Protein AF-A0A8T0F4M9-F1 (afdb_monomer)

Radius of gyration: 26.07 Å; Cα contacts (8 Å, |Δi|>4): 134; chains: 1; bounding box: 56×44×80 Å

Organism: Argiope bruennichi (NCBI:txid94029)

Secondary structure (DSSP, 8-state):
-----B--S-HHHHHHHHHTT--BPP--TTSS--TTEEEETTEEEETTTTEEE---HHHHHHHHHS---HHHHHHHHHH---TT-TTS---HHHHHHHHHHHHHS-GGG-----TTT-HHHHHHTT--GGGG---------PPP--S----------SS-HHHHHHHH---HHHHHHHHHHHHHHHHHHH-SS---SSPPHHHHHHHHHHHHHHHHHHHHHHHHHHHHTTPPPPTT-TT--

Solvent-accessible surface area (backbone atoms only — not comparable to full-atom values): 15560 Å² total; per-residue (Å²): 134,84,89,72,61,56,82,66,57,49,68,68,59,48,53,50,38,53,73,73,69,50,58,59,59,73,58,44,78,89,47,102,47,64,93,58,27,41,81,50,92,92,35,37,32,30,33,83,79,73,38,81,42,81,84,51,62,74,54,49,53,50,59,72,76,44,74,96,39,77,66,53,50,53,53,55,58,63,70,62,80,60,90,83,45,87,88,50,85,62,56,70,68,58,42,52,49,52,48,51,49,55,74,76,38,65,73,94,73,69,69,92,64,56,76,92,73,31,69,68,52,47,48,76,73,66,54,58,81,84,76,68,82,73,83,84,87,84,82,88,77,87,85,88,82,81,90,84,81,86,85,78,88,78,87,88,59,100,65,50,74,60,58,57,54,55,78,72,48,97,43,69,73,57,50,26,52,53,44,24,52,51,64,52,45,58,54,42,74,75,39,92,78,60,90,77,81,80,86,50,72,64,46,40,50,52,27,43,52,49,52,54,52,50,56,46,45,73,78,37,41,70,54,52,53,28,56,76,66,75,44,82,73,59,85,84,37,88,82,69,107

Mean predicted aligned error: 20.35 Å

Foldseek 3Di:
DDDAADDALDPVVVVVCVVVVGHHDQACPPDPDDPQWDQDPNFIQRSPVRDTDHPCPVLVVQVVPDDDDPVSVVVSVVSPDDPPCPPPDDDPVVVVVVVVCVVVDPPVPDDDDPLVRPPVNCVVVPDDPVVSPDDDDPDDDDDDDDDDDDDDDDDDDPDDPLNVLVVVDPDPQVSLQVQLVVVQVVVCVVDPDHDDDDRDPVSSVVSVVVNVVVVCCVPPVVVVVCVVVVHDDDCPGPVND

pLDDT: mean 70.41, std 15.83, range [31.33, 96.0]

Structure (mmCIF, N/CA/C/O backbone):
data_AF-A0A8T0F4M9-F1
#
_entry.id   AF-A0A8T0F4M9-F1
#
loop_
_atom_site.group_PDB
_atom_site.id
_atom_site.type_symbol
_atom_site.label_atom_id
_atom_site.label_alt_id
_atom_site.label_comp_id
_atom_site.label_asym_id
_atom_site.label_entity_id
_atom_site.label_seq_id
_atom_site.pdbx_PDB_ins_code
_atom_site.Cartn_x
_atom_site.Cartn_y
_atom_site.Cartn_z
_atom_site.occupancy
_atom_site.B_iso_or_equiv
_atom_site.auth_seq_id
_atom_site.auth_comp_id
_atom_site.auth_asym_id
_atom_site.auth_atom_id
_atom_site.pdbx_PDB_model_num
ATOM 1 N N . MET A 1 1 ? 32.393 -7.018 -24.633 1.00 43.84 1 MET A N 1
ATOM 2 C CA . MET A 1 1 ? 31.979 -6.562 -23.291 1.00 43.84 1 MET A CA 1
ATOM 3 C C . MET A 1 1 ? 31.467 -7.810 -22.606 1.00 43.84 1 MET A C 1
ATOM 5 O O . MET A 1 1 ? 30.412 -8.286 -22.992 1.00 43.84 1 MET A O 1
ATOM 9 N N . GLU A 1 2 ? 32.272 -8.436 -21.752 1.00 53.09 2 GLU A N 1
ATOM 10 C CA . GLU A 1 2 ? 31.839 -9.646 -21.044 1.00 53.09 2 GLU A CA 1
ATOM 11 C C . GLU A 1 2 ? 30.799 -9.250 -20.000 1.00 53.09 2 GLU A C 1
ATOM 13 O O . GLU A 1 2 ? 31.059 -8.380 -19.164 1.00 53.09 2 GLU A O 1
ATOM 18 N N . MET A 1 3 ? 29.610 -9.842 -20.085 1.00 50.59 3 MET A N 1
ATOM 19 C CA . MET A 1 3 ? 28.575 -9.662 -19.074 1.00 50.59 3 MET A CA 1
ATOM 20 C C . MET A 1 3 ? 29.032 -10.345 -17.783 1.00 50.59 3 MET A C 1
ATOM 22 O O . MET A 1 3 ? 29.376 -11.524 -17.792 1.00 50.59 3 MET A O 1
ATOM 26 N N . ARG A 1 4 ? 29.058 -9.591 -16.683 1.00 62.91 4 ARG A N 1
ATOM 27 C CA . ARG A 1 4 ? 29.446 -10.066 -15.346 1.00 62.91 4 ARG A CA 1
ATOM 28 C C . ARG A 1 4 ? 28.261 -9.943 -14.397 1.00 62.91 4 ARG A C 1
ATOM 30 O O . ARG A 1 4 ? 27.387 -9.112 -14.644 1.00 62.91 4 ARG A O 1
ATOM 37 N N . LYS A 1 5 ? 28.307 -10.672 -13.275 1.00 67.62 5 LYS A N 1
ATOM 38 C CA . LYS A 1 5 ? 27.292 -10.667 -12.203 1.00 67.62 5 LYS A CA 1
ATOM 39 C C . LYS A 1 5 ? 25.993 -11.374 -12.594 1.00 67.62 5 LYS A C 1
ATOM 41 O O . LYS A 1 5 ? 24.905 -10.818 -12.454 1.00 67.62 5 LYS A O 1
ATOM 46 N N . TRP A 1 6 ? 26.119 -12.605 -13.079 1.00 73.00 6 TRP A N 1
ATOM 47 C CA . TRP A 1 6 ? 24.962 -13.448 -13.369 1.00 73.00 6 TRP A CA 1
ATOM 48 C C . TRP A 1 6 ? 24.307 -13.922 -12.076 1.00 73.00 6 TRP A C 1
ATOM 50 O O . TRP A 1 6 ? 24.990 -14.349 -11.142 1.00 73.00 6 TRP A O 1
ATOM 60 N N . ILE A 1 7 ? 22.982 -13.819 -12.023 1.00 74.94 7 ILE A N 1
ATOM 61 C CA . ILE A 1 7 ? 22.181 -14.233 -10.878 1.00 74.94 7 ILE A CA 1
ATOM 62 C C . ILE A 1 7 ? 20.811 -14.724 -11.355 1.00 74.94 7 ILE A C 1
ATOM 64 O O . ILE A 1 7 ? 20.223 -14.151 -12.270 1.00 74.94 7 ILE A O 1
ATOM 68 N N . SER A 1 8 ? 20.332 -15.813 -10.763 1.00 77.44 8 SER A N 1
ATOM 69 C CA . SER A 1 8 ? 19.070 -16.471 -11.102 1.00 77.44 8 SER A CA 1
ATOM 70 C C . SER A 1 8 ? 18.362 -16.930 -9.828 1.00 77.44 8 SER A C 1
ATOM 72 O O . SER A 1 8 ? 19.002 -17.175 -8.802 1.00 77.44 8 SER A O 1
ATOM 74 N N . ASN A 1 9 ? 17.040 -17.045 -9.905 1.00 79.19 9 ASN A N 1
ATOM 75 C CA . ASN A 1 9 ? 16.202 -17.701 -8.903 1.00 79.19 9 ASN A CA 1
ATOM 76 C C . ASN A 1 9 ? 16.308 -19.240 -8.967 1.00 79.19 9 ASN A C 1
ATOM 78 O O . ASN A 1 9 ? 16.026 -19.920 -7.983 1.00 79.19 9 ASN A O 1
ATOM 82 N N . ASP A 1 10 ? 16.761 -19.801 -10.092 1.00 79.94 10 ASP A N 1
ATOM 83 C CA . ASP A 1 10 ? 16.945 -21.243 -10.272 1.00 79.94 10 ASP A CA 1
ATOM 84 C C . ASP A 1 10 ? 18.338 -21.703 -9.817 1.00 79.94 10 ASP A C 1
ATOM 86 O O . ASP A 1 10 ? 19.363 -21.424 -10.448 1.00 79.94 10 ASP A O 1
ATOM 90 N N . SER A 1 11 ? 18.363 -22.478 -8.731 1.00 78.44 11 SER A N 1
ATOM 91 C CA . SER A 1 11 ? 19.582 -23.074 -8.172 1.00 78.44 11 SER A CA 1
ATOM 92 C C . SER A 1 11 ? 20.327 -24.005 -9.140 1.00 78.44 11 SER A C 1
ATOM 94 O O . SER A 1 11 ? 21.556 -24.071 -9.106 1.00 78.44 11 SER A O 1
ATOM 96 N N . THR A 1 12 ? 19.617 -24.693 -10.036 1.00 82.81 12 THR A N 1
ATOM 97 C CA . THR A 1 12 ? 20.205 -25.617 -11.019 1.00 82.81 12 THR A CA 1
ATOM 98 C C . THR A 1 12 ? 20.999 -24.842 -12.060 1.00 82.81 12 THR A C 1
ATOM 100 O O . THR A 1 12 ? 22.138 -25.190 -12.373 1.00 82.81 12 THR A O 1
ATOM 103 N N . LEU A 1 13 ? 20.411 -23.746 -12.546 1.00 80.81 13 LEU A N 1
AT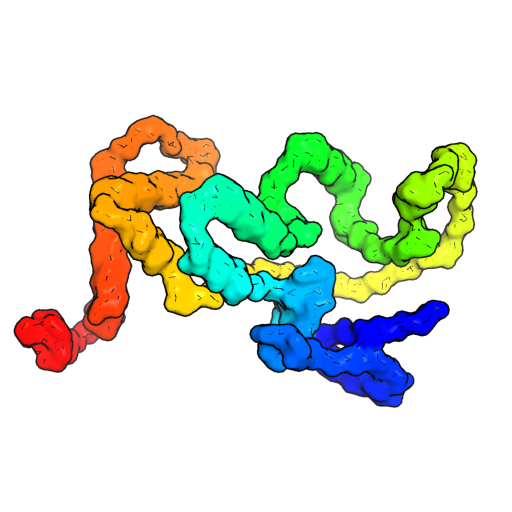OM 104 C CA . LEU A 1 13 ? 21.038 -22.842 -13.502 1.00 80.81 13 LEU A CA 1
ATOM 105 C C . LEU A 1 13 ? 22.242 -22.126 -12.883 1.00 80.81 13 LEU A C 1
ATOM 107 O O . LEU A 1 13 ? 23.287 -22.028 -13.521 1.00 80.81 13 LEU A O 1
ATOM 111 N N . MET A 1 14 ? 22.132 -21.703 -11.619 1.00 79.62 14 MET A N 1
ATOM 112 C CA . MET A 1 14 ? 23.261 -21.121 -10.889 1.00 79.62 14 MET A CA 1
ATOM 113 C C . MET A 1 14 ? 24.435 -22.098 -10.782 1.00 79.62 14 MET A C 1
ATOM 115 O O . MET A 1 14 ? 25.567 -21.717 -11.066 1.00 79.62 14 MET A O 1
ATOM 119 N N . ASN A 1 15 ? 24.178 -23.364 -10.444 1.00 81.00 15 ASN A N 1
ATOM 120 C CA . ASN A 1 15 ? 25.226 -24.386 -10.376 1.00 81.00 15 ASN A CA 1
ATOM 121 C C . ASN A 1 15 ? 25.873 -24.642 -11.745 1.00 81.00 15 ASN A C 1
ATOM 123 O O . ASN A 1 15 ? 27.090 -24.804 -11.827 1.00 81.00 15 ASN A O 1
ATOM 127 N N . HIS A 1 16 ? 25.078 -24.642 -12.818 1.00 83.44 16 HIS A N 1
ATOM 128 C CA . HIS A 1 16 ? 25.585 -24.784 -14.182 1.00 83.44 16 HIS A CA 1
ATOM 129 C C . HIS A 1 16 ? 26.482 -23.605 -14.581 1.00 83.44 16 HIS A C 1
ATOM 131 O O . HIS A 1 16 ? 27.556 -23.803 -15.137 1.00 83.44 16 HIS A O 1
ATOM 137 N N . TRP A 1 17 ? 26.085 -22.372 -14.267 1.00 81.56 17 TRP A N 1
ATOM 138 C CA . TRP A 1 17 ? 26.897 -21.188 -14.550 1.00 81.56 17 TRP A CA 1
ATOM 139 C C . TRP A 1 17 ? 28.208 -21.165 -13.767 1.00 81.56 17 TRP A C 1
ATOM 141 O O . TRP A 1 17 ? 29.242 -20.818 -14.334 1.00 81.56 17 TRP A O 1
ATOM 151 N N . VAL A 1 18 ? 28.196 -21.599 -12.505 1.00 80.12 18 VAL A N 1
ATOM 152 C CA . VAL A 1 18 ? 29.430 -21.767 -11.722 1.00 80.12 18 VAL A CA 1
ATOM 153 C C . VAL A 1 18 ? 30.348 -22.811 -12.366 1.00 80.12 18 VAL A C 1
ATOM 155 O O . VAL A 1 18 ? 31.551 -22.580 -12.473 1.00 80.12 18 VAL A O 1
ATOM 158 N N . ALA A 1 19 ? 29.797 -23.939 -12.828 1.00 82.75 19 ALA A N 1
ATOM 159 C CA . ALA A 1 19 ? 30.567 -25.001 -13.478 1.00 82.75 19 ALA A CA 1
ATOM 160 C C . ALA A 1 19 ? 31.195 -24.559 -14.814 1.00 82.75 19 ALA A C 1
ATOM 162 O O . ALA A 1 19 ? 32.321 -24.940 -15.120 1.00 82.75 19 ALA A O 1
ATOM 163 N N . GLU A 1 20 ? 30.494 -23.713 -15.567 1.00 83.50 20 GLU A N 1
ATOM 164 C CA . GLU A 1 20 ? 30.959 -23.109 -16.825 1.00 83.50 20 GLU A CA 1
ATOM 165 C C . GLU A 1 20 ? 31.923 -21.920 -16.612 1.00 83.50 20 GLU A C 1
ATOM 167 O O . GLU A 1 20 ? 32.390 -21.307 -17.570 1.00 83.50 20 GLU A O 1
ATOM 172 N N . GLY A 1 21 ? 32.246 -21.577 -15.359 1.00 75.44 21 GLY A N 1
ATOM 173 C CA . GLY A 1 21 ? 33.202 -20.518 -15.029 1.00 75.44 21 GLY A CA 1
ATOM 174 C C . GLY A 1 21 ? 32.650 -19.094 -15.148 1.00 75.44 21 GLY A C 1
ATOM 175 O O . GLY A 1 21 ? 33.432 -18.145 -15.230 1.00 75.44 21 GLY A O 1
ATOM 176 N N . PHE A 1 22 ? 31.324 -18.914 -15.150 1.00 74.69 22 PHE A N 1
ATOM 177 C CA . PHE A 1 22 ? 30.720 -17.583 -15.107 1.00 74.69 22 PHE A CA 1
ATOM 178 C C . PHE A 1 22 ? 30.904 -16.930 -13.730 1.00 74.69 22 PHE A C 1
ATOM 180 O O . PHE A 1 22 ? 30.767 -17.565 -12.685 1.00 74.69 22 PHE A O 1
ATOM 187 N N . ASP A 1 23 ? 31.159 -15.620 -13.737 1.00 64.88 23 ASP A N 1
ATOM 188 C CA . ASP A 1 23 ? 31.263 -14.789 -12.534 1.00 64.88 23 ASP A CA 1
ATOM 189 C C . ASP A 1 23 ? 29.868 -14.578 -11.915 1.00 64.88 23 ASP A C 1
ATOM 191 O O . ASP A 1 23 ? 29.126 -13.650 -12.275 1.00 64.88 23 ASP A O 1
ATOM 195 N N . THR A 1 24 ? 29.479 -15.493 -11.024 1.00 65.69 24 THR A N 1
ATOM 196 C CA . THR A 1 24 ? 28.276 -15.384 -10.194 1.00 65.69 24 THR A CA 1
ATOM 197 C C . THR A 1 24 ? 28.593 -14.554 -8.955 1.00 65.69 24 THR A C 1
ATOM 199 O O . THR A 1 24 ? 29.481 -14.904 -8.176 1.00 65.69 24 THR A O 1
ATOM 202 N N . TYR A 1 25 ? 27.871 -13.450 -8.762 1.00 60.91 25 TYR A N 1
ATOM 203 C CA . TYR A 1 25 ? 28.128 -12.539 -7.647 1.00 60.91 25 TYR A CA 1
ATOM 204 C C . TYR A 1 25 ? 27.754 -13.223 -6.320 1.00 60.91 25 TYR A C 1
ATOM 206 O O . TYR A 1 25 ? 26.653 -13.776 -6.227 1.00 60.91 25 TYR A O 1
ATOM 214 N N . PRO A 1 26 ? 28.612 -13.196 -5.283 1.00 54.84 26 PRO A N 1
ATOM 215 C CA . PRO A 1 26 ? 28.178 -13.604 -3.960 1.00 54.84 26 PRO A CA 1
ATOM 216 C C . PRO A 1 26 ? 27.061 -12.654 -3.538 1.00 54.84 26 PRO A C 1
ATOM 218 O O . PRO A 1 26 ? 27.195 -11.440 -3.686 1.00 54.84 26 PRO A O 1
ATOM 221 N N . VAL A 1 27 ? 25.958 -13.219 -3.045 1.00 55.47 27 VAL A N 1
ATOM 222 C CA . VAL A 1 27 ? 24.912 -12.496 -2.313 1.00 55.47 27 VAL A CA 1
ATOM 223 C C . VAL A 1 27 ? 25.561 -11.362 -1.527 1.00 55.47 27 VAL A C 1
ATOM 225 O O . VAL A 1 27 ? 26.500 -11.605 -0.769 1.00 55.47 27 VAL A O 1
ATOM 228 N N . ASP A 1 28 ? 25.095 -10.141 -1.759 1.00 48.09 28 ASP A N 1
ATOM 229 C CA . ASP A 1 28 ? 25.742 -8.921 -1.297 1.00 48.09 28 ASP A CA 1
ATOM 230 C C . ASP A 1 28 ? 25.701 -8.865 0.242 1.00 48.09 28 ASP A C 1
ATOM 232 O O . ASP A 1 28 ? 24.766 -8.342 0.836 1.00 48.09 28 ASP A O 1
ATOM 236 N N . THR A 1 29 ? 26.705 -9.435 0.916 1.00 45.16 29 THR A N 1
ATOM 237 C CA . THR A 1 29 ? 26.838 -9.429 2.386 1.00 45.16 29 THR A CA 1
ATOM 238 C C . THR A 1 29 ? 27.162 -8.042 2.939 1.00 45.16 29 THR A C 1
ATOM 240 O O . THR A 1 29 ? 27.185 -7.854 4.154 1.00 45.16 29 THR A O 1
ATOM 243 N N . SER A 1 30 ? 27.433 -7.074 2.056 1.00 41.31 30 SER A N 1
ATOM 244 C CA . SER A 1 30 ? 27.888 -5.721 2.395 1.00 41.31 30 SER A CA 1
ATOM 245 C C . SER A 1 30 ? 26.751 -4.716 2.592 1.00 41.31 30 SER A C 1
ATOM 247 O O . SER A 1 30 ? 27.003 -3.584 3.001 1.00 41.31 30 SER A O 1
ATOM 249 N N . ALA A 1 31 ? 25.505 -5.099 2.319 1.00 41.47 31 ALA A N 1
ATOM 250 C CA . ALA A 1 31 ? 24.338 -4.305 2.668 1.00 41.47 31 ALA A CA 1
ATOM 251 C C . ALA A 1 31 ? 23.573 -5.028 3.778 1.00 41.47 31 ALA A C 1
ATOM 253 O O . ALA A 1 31 ? 23.587 -6.250 3.841 1.00 41.47 31 ALA A O 1
ATOM 254 N N . CYS A 1 32 ? 22.881 -4.289 4.640 1.00 42.44 32 CYS A N 1
ATOM 255 C CA . CYS A 1 32 ? 22.091 -4.761 5.787 1.00 42.44 32 CYS A CA 1
ATOM 256 C C . CYS A 1 32 ? 20.930 -5.734 5.445 1.00 42.44 32 CYS A C 1
ATOM 258 O O . CYS A 1 32 ? 20.028 -5.965 6.244 1.00 42.44 32 CYS A O 1
ATOM 260 N N . LEU A 1 33 ? 20.945 -6.308 4.248 1.00 45.03 33 LEU A N 1
ATOM 261 C CA . LEU A 1 33 ? 20.020 -7.268 3.695 1.00 45.03 33 LEU A CA 1
ATOM 262 C C . LEU A 1 33 ? 20.658 -8.651 3.845 1.00 45.03 33 LEU A C 1
ATOM 264 O O . LEU A 1 33 ? 21.642 -8.942 3.181 1.00 45.03 33 LEU A O 1
ATOM 268 N N . GLY A 1 34 ? 20.133 -9.481 4.747 1.00 48.75 34 GLY A N 1
ATOM 269 C CA . GLY A 1 34 ? 20.673 -10.817 5.036 1.00 48.75 34 GLY A CA 1
ATOM 270 C C . GLY A 1 34 ? 20.830 -11.759 3.826 1.00 48.75 34 GLY A C 1
ATOM 271 O O . GLY A 1 34 ? 20.613 -11.397 2.672 1.00 48.75 34 GLY A O 1
ATOM 272 N N . SER A 1 35 ? 21.194 -13.013 4.103 1.00 53.53 35 SER A N 1
ATOM 273 C CA . SER A 1 35 ? 21.423 -14.056 3.089 1.00 53.53 35 SER A CA 1
ATOM 274 C C . SER A 1 35 ? 20.331 -14.105 2.000 1.00 53.53 35 SER A C 1
ATOM 276 O O . SER A 1 35 ? 19.145 -14.055 2.313 1.00 53.53 35 SER A O 1
ATOM 278 N N . ASN A 1 36 ? 20.742 -14.281 0.739 1.00 59.78 36 ASN A N 1
ATOM 279 C CA . ASN A 1 36 ? 19.929 -14.423 -0.484 1.00 59.78 36 ASN A CA 1
ATOM 280 C C . ASN A 1 36 ? 19.256 -13.157 -1.045 1.00 59.78 36 ASN A C 1
ATOM 282 O O . ASN A 1 36 ? 18.254 -13.256 -1.754 1.00 59.78 36 ASN A O 1
ATOM 286 N N . LYS A 1 37 ? 19.810 -11.968 -0.777 1.00 63.94 37 LYS A N 1
ATOM 287 C CA . LYS A 1 37 ? 19.332 -10.700 -1.347 1.00 63.94 37 LYS A CA 1
ATOM 288 C C . LYS A 1 37 ? 20.382 -10.047 -2.250 1.00 63.94 37 LYS A C 1
ATOM 290 O O . LYS A 1 37 ? 21.578 -10.083 -1.973 1.00 63.94 37 LYS A O 1
ATOM 295 N N . THR A 1 38 ? 19.957 -9.465 -3.369 1.00 72.12 38 THR A N 1
ATOM 296 C CA . THR A 1 38 ? 20.834 -8.726 -4.298 1.00 72.12 38 THR A CA 1
ATOM 297 C C . THR A 1 38 ? 20.126 -7.493 -4.834 1.00 72.12 38 THR A C 1
ATOM 299 O O . THR A 1 38 ? 18.922 -7.508 -5.072 1.00 72.12 38 THR A O 1
ATOM 302 N N . LYS A 1 39 ? 20.859 -6.391 -5.016 1.00 71.12 39 LYS A N 1
ATOM 303 C CA . LYS A 1 39 ? 20.269 -5.135 -5.478 1.00 71.12 39 LYS A CA 1
ATOM 304 C C . LYS A 1 39 ? 20.080 -5.137 -6.996 1.00 71.12 39 LYS A C 1
ATOM 306 O O . LYS A 1 39 ? 21.053 -5.156 -7.744 1.00 71.12 39 LYS A O 1
ATOM 311 N N . VAL A 1 40 ? 18.832 -5.054 -7.449 1.00 69.88 40 VAL A N 1
ATOM 312 C CA . VAL A 1 40 ? 18.436 -5.032 -8.864 1.00 69.88 40 VAL A CA 1
ATOM 313 C C . VAL A 1 40 ? 17.428 -3.902 -9.066 1.00 69.88 40 VAL A C 1
ATOM 315 O O . VAL A 1 40 ? 16.507 -3.738 -8.272 1.00 69.88 40 VAL A O 1
ATOM 318 N N . LEU A 1 41 ? 17.634 -3.065 -10.091 1.00 67.75 41 LEU A N 1
ATOM 319 C CA . LEU A 1 41 ? 16.808 -1.872 -10.355 1.00 67.75 41 LEU A CA 1
ATOM 320 C C . LEU A 1 41 ? 16.683 -0.929 -9.141 1.00 67.75 41 LEU A C 1
ATOM 322 O O . LEU A 1 41 ? 15.657 -0.297 -8.934 1.00 67.75 41 LEU A O 1
ATOM 326 N N . GLY A 1 42 ? 17.712 -0.853 -8.293 1.00 67.69 42 GLY A N 1
ATOM 327 C CA . GLY A 1 42 ? 17.674 -0.038 -7.074 1.00 67.69 42 GLY A CA 1
ATOM 328 C C . GLY A 1 42 ? 16.835 -0.618 -5.924 1.00 67.69 42 GLY A C 1
ATOM 329 O O . GLY A 1 42 ? 16.839 -0.023 -4.849 1.00 67.69 42 GLY A O 1
ATOM 330 N N . MET A 1 43 ? 16.192 -1.773 -6.116 1.00 71.00 43 MET A N 1
ATOM 331 C CA . MET A 1 43 ? 15.431 -2.527 -5.112 1.00 71.00 43 MET A CA 1
ATOM 332 C C . MET A 1 43 ? 16.191 -3.789 -4.690 1.00 71.00 43 MET A C 1
ATOM 334 O O . MET A 1 43 ? 17.139 -4.196 -5.357 1.00 71.00 43 MET A O 1
ATOM 338 N N . ALA A 1 44 ? 15.793 -4.418 -3.586 1.00 75.56 44 ALA A N 1
ATOM 339 C CA . ALA A 1 44 ? 16.384 -5.679 -3.158 1.00 75.56 44 ALA A CA 1
ATOM 340 C C . ALA A 1 44 ? 15.597 -6.858 -3.733 1.00 75.56 44 ALA A C 1
ATOM 342 O O . ALA A 1 44 ? 14.458 -7.082 -3.345 1.00 75.56 44 ALA A O 1
ATOM 343 N N . TRP A 1 45 ? 16.188 -7.626 -4.637 1.00 75.75 45 TRP A N 1
ATOM 344 C CA . TRP A 1 45 ? 15.614 -8.870 -5.135 1.00 75.75 45 TRP A CA 1
ATOM 345 C C . TRP A 1 45 ? 16.026 -10.036 -4.236 1.00 75.75 45 TRP A C 1
ATOM 347 O O . TRP A 1 45 ? 17.215 -10.252 -3.988 1.00 75.75 45 TRP A O 1
ATOM 357 N N . GLN A 1 46 ? 15.034 -10.758 -3.727 1.00 75.62 46 GLN A N 1
ATOM 358 C CA . GLN A 1 46 ? 15.197 -12.012 -3.010 1.00 75.62 46 GLN A CA 1
ATOM 359 C C . GLN A 1 46 ? 15.059 -13.141 -4.025 1.00 75.62 46 GLN A C 1
ATOM 361 O O . GLN A 1 46 ? 13.963 -13.422 -4.505 1.00 75.62 46 GLN A O 1
ATOM 366 N N . THR A 1 47 ? 16.188 -13.750 -4.379 1.00 75.12 47 THR A N 1
ATOM 367 C CA . THR A 1 47 ? 16.269 -14.668 -5.522 1.00 75.12 47 THR A CA 1
ATOM 368 C C . THR A 1 47 ? 15.521 -15.970 -5.283 1.00 75.12 47 THR A C 1
ATOM 370 O O . THR A 1 47 ? 14.879 -16.465 -6.194 1.00 75.12 47 THR A O 1
ATOM 373 N N . GLN A 1 48 ? 15.558 -16.507 -4.061 1.00 70.88 48 GLN A N 1
ATOM 374 C CA . GLN A 1 48 ? 14.917 -17.788 -3.736 1.00 70.88 48 GLN A CA 1
ATOM 375 C C . GLN A 1 48 ? 13.396 -17.752 -3.893 1.00 70.88 48 GLN A C 1
ATOM 377 O O . GLN A 1 48 ? 12.811 -18.702 -4.401 1.00 70.88 48 GLN A O 1
ATOM 382 N N . ASP A 1 49 ? 12.779 -16.647 -3.478 1.00 71.75 49 ASP A N 1
ATOM 383 C CA . ASP A 1 49 ? 11.325 -16.467 -3.518 1.00 71.75 49 ASP A CA 1
ATOM 384 C C . ASP A 1 49 ? 10.865 -15.680 -4.752 1.00 71.75 49 ASP A C 1
ATOM 386 O O . ASP A 1 49 ? 9.687 -15.361 -4.877 1.00 71.75 49 ASP A O 1
ATOM 390 N N . ASP A 1 50 ? 11.802 -15.321 -5.633 1.00 78.12 50 ASP A N 1
ATOM 391 C CA . ASP A 1 50 ? 11.583 -14.489 -6.815 1.00 78.12 50 ASP A CA 1
ATOM 392 C C . ASP A 1 50 ? 10.768 -13.212 -6.530 1.00 78.12 50 ASP A C 1
ATOM 394 O O . ASP A 1 50 ? 9.822 -12.850 -7.231 1.00 78.12 50 ASP A O 1
ATOM 398 N N . CYS A 1 51 ? 11.116 -12.525 -5.441 1.00 71.50 51 CYS A N 1
ATOM 399 C CA . CYS A 1 51 ? 10.366 -11.371 -4.954 1.00 71.50 51 CYS A CA 1
ATOM 400 C C . CYS A 1 51 ? 11.249 -10.130 -4.855 1.00 71.50 51 CYS A C 1
ATOM 402 O O . CYS A 1 51 ? 12.334 -10.157 -4.271 1.00 71.50 51 CYS A O 1
ATOM 404 N N . PHE A 1 52 ? 10.761 -8.994 -5.359 1.00 75.06 52 PHE A N 1
ATOM 405 C CA . PHE A 1 52 ? 11.333 -7.695 -5.011 1.00 75.06 52 PHE A CA 1
ATOM 406 C C . PHE A 1 52 ? 10.862 -7.281 -3.617 1.00 75.06 52 PHE A C 1
ATOM 408 O O . PHE A 1 52 ? 9.672 -7.253 -3.313 1.00 75.06 52 PHE A O 1
ATOM 415 N N . THR A 1 53 ? 11.815 -6.920 -2.773 1.00 69.06 53 THR A N 1
ATOM 416 C CA . THR A 1 53 ? 11.614 -6.442 -1.412 1.00 69.06 53 THR A CA 1
ATOM 417 C C . THR A 1 53 ? 12.040 -4.983 -1.324 1.00 69.06 53 THR A C 1
ATOM 419 O O . THR A 1 53 ? 13.025 -4.548 -1.932 1.00 69.06 53 THR A O 1
ATOM 422 N N . LEU A 1 54 ? 11.267 -4.210 -0.569 1.00 71.50 54 LEU A N 1
ATOM 423 C CA . LEU A 1 54 ? 11.603 -2.840 -0.231 1.00 71.50 54 LEU A CA 1
ATOM 424 C C . LEU A 1 54 ? 12.059 -2.834 1.223 1.00 71.50 54 LEU A C 1
ATOM 426 O O . LEU A 1 54 ? 11.255 -3.056 2.125 1.00 71.50 54 LEU A O 1
ATOM 430 N N . ASP A 1 55 ? 13.354 -2.627 1.438 1.00 67.75 55 ASP A N 1
ATOM 431 C CA . ASP A 1 55 ? 13.884 -2.487 2.788 1.00 67.75 55 ASP A CA 1
ATOM 432 C C . ASP A 1 55 ? 13.439 -1.140 3.360 1.00 67.75 55 ASP A C 1
ATOM 434 O O . ASP A 1 55 ? 13.844 -0.069 2.900 1.00 67.75 55 ASP A O 1
ATOM 438 N N . THR A 1 56 ? 12.533 -1.197 4.332 1.00 72.31 56 THR A N 1
ATOM 439 C CA . THR A 1 56 ? 11.999 -0.012 4.999 1.00 72.31 56 THR A CA 1
ATOM 440 C C . THR A 1 56 ? 12.803 0.381 6.228 1.00 72.31 56 THR A C 1
ATOM 442 O O . THR A 1 56 ? 12.464 1.393 6.829 1.00 72.31 56 THR A O 1
ATOM 445 N N . THR A 1 57 ? 13.828 -0.375 6.630 1.00 74.25 57 THR A N 1
ATOM 446 C CA . THR A 1 57 ? 14.537 -0.174 7.907 1.00 74.25 57 THR A CA 1
ATOM 447 C C . THR A 1 57 ? 15.138 1.230 7.989 1.00 74.25 57 THR A C 1
ATOM 449 O O . THR A 1 57 ? 14.751 2.016 8.853 1.00 74.25 57 THR A O 1
ATOM 452 N N . ASP A 1 58 ? 15.932 1.618 6.988 1.00 73.38 58 ASP A N 1
ATOM 453 C CA . ASP A 1 58 ? 16.529 2.959 6.877 1.00 73.38 58 ASP A CA 1
ATOM 454 C C . ASP A 1 58 ? 15.483 4.084 6.793 1.00 73.38 58 ASP A C 1
ATOM 456 O O . ASP A 1 58 ? 15.715 5.233 7.191 1.00 73.38 58 ASP A O 1
ATOM 460 N N . LEU A 1 59 ? 14.323 3.785 6.205 1.00 77.81 59 LEU A N 1
ATOM 461 C CA . LEU A 1 59 ? 13.224 4.735 6.065 1.00 77.81 59 LEU A CA 1
ATOM 462 C C . LEU A 1 59 ? 12.486 4.916 7.395 1.00 77.81 59 LEU A C 1
ATOM 464 O O . LEU A 1 59 ? 12.141 6.045 7.745 1.00 77.81 59 LEU A O 1
ATOM 468 N N . LEU A 1 60 ? 12.273 3.829 8.136 1.00 77.69 60 LEU A N 1
ATOM 469 C CA . LEU A 1 60 ? 11.670 3.835 9.462 1.00 77.69 60 LEU A CA 1
ATOM 470 C C . LEU A 1 60 ? 12.571 4.578 10.442 1.00 77.69 60 LEU A C 1
ATOM 472 O O . LEU A 1 60 ? 12.082 5.509 11.075 1.00 77.69 60 LEU A O 1
ATOM 476 N N . GLU A 1 61 ? 13.871 4.271 10.473 1.00 82.62 61 GLU A N 1
ATOM 477 C CA . GLU A 1 61 ? 14.854 4.982 11.298 1.00 82.62 61 GLU A CA 1
ATOM 478 C C . GLU A 1 61 ? 14.855 6.486 11.008 1.00 82.62 61 GLU A C 1
ATOM 480 O O . GLU A 1 61 ? 14.755 7.311 11.921 1.00 82.62 61 GLU A O 1
ATOM 485 N N . PHE A 1 62 ? 14.873 6.858 9.724 1.00 80.31 62 PHE A N 1
ATOM 486 C CA . PHE A 1 62 ? 14.813 8.255 9.300 1.00 80.31 62 PHE A CA 1
ATOM 487 C C . PHE A 1 62 ? 13.536 8.963 9.773 1.00 80.31 62 PHE A C 1
ATOM 489 O O . PHE A 1 62 ? 13.604 10.098 10.248 1.00 80.31 62 PHE A O 1
ATOM 496 N N . ILE A 1 63 ? 12.374 8.313 9.660 1.00 80.00 63 ILE A N 1
ATOM 497 C CA . ILE A 1 63 ? 11.088 8.880 10.093 1.00 80.00 63 ILE A CA 1
ATOM 498 C C . ILE A 1 63 ? 10.999 8.953 11.621 1.00 80.00 63 ILE A C 1
ATOM 500 O O . ILE A 1 63 ? 10.384 9.882 12.139 1.00 80.00 63 ILE A O 1
ATOM 504 N N . THR A 1 64 ? 11.581 7.997 12.348 1.00 81.50 64 THR A N 1
ATOM 505 C CA . THR A 1 64 ? 11.586 8.006 13.818 1.00 81.50 64 THR A CA 1
ATOM 506 C C . THR A 1 64 ? 12.547 9.035 14.400 1.00 81.50 64 THR A C 1
ATOM 508 O O . THR A 1 64 ? 12.242 9.613 15.437 1.00 81.50 64 THR A O 1
ATOM 511 N N . ALA A 1 65 ? 13.674 9.296 13.732 1.00 83.19 65 ALA A N 1
ATOM 512 C CA . ALA A 1 65 ? 14.680 10.253 14.187 1.00 83.19 65 ALA A CA 1
ATOM 513 C C . ALA A 1 65 ? 14.375 11.708 13.785 1.00 83.19 65 ALA A C 1
ATOM 515 O O . ALA A 1 65 ? 14.934 12.636 14.366 1.00 83.19 65 ALA A O 1
ATOM 516 N N . SER A 1 66 ? 13.516 11.927 12.784 1.00 79.00 66 SER A N 1
ATOM 517 C CA . SER A 1 66 ? 13.227 13.264 12.250 1.00 79.00 66 SER A CA 1
ATOM 518 C C . SER A 1 66 ? 11.950 13.866 12.833 1.00 79.00 66 SER A C 1
ATOM 520 O O . SER A 1 66 ? 10.921 13.199 12.937 1.00 79.00 66 SER A O 1
ATOM 522 N N . GLU A 1 67 ? 11.959 15.174 13.101 1.00 82.06 67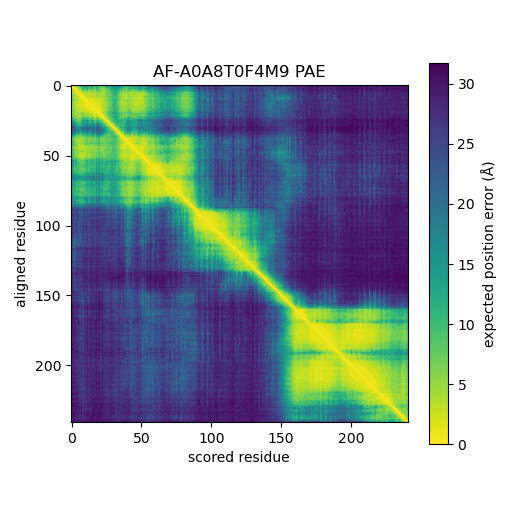 GLU A N 1
ATOM 523 C CA . GLU A 1 67 ? 10.718 15.908 13.353 1.00 82.06 67 GLU A CA 1
ATOM 524 C C . GLU A 1 67 ? 9.828 15.916 12.103 1.00 82.06 67 GLU A C 1
ATOM 526 O O . GLU A 1 67 ? 10.278 16.229 10.993 1.00 82.06 67 GLU A O 1
ATOM 531 N N . ILE A 1 68 ? 8.540 15.611 12.289 1.00 80.44 68 ILE A N 1
ATOM 532 C CA . ILE A 1 68 ? 7.572 15.525 11.194 1.00 80.44 68 ILE A CA 1
ATOM 533 C C . ILE A 1 68 ? 7.298 16.927 10.640 1.00 80.44 68 ILE A C 1
ATOM 535 O O . ILE A 1 68 ? 6.460 17.686 11.119 1.00 80.44 68 ILE A O 1
ATOM 539 N N . THR A 1 69 ? 7.998 17.245 9.559 1.00 78.62 69 THR A N 1
ATOM 540 C CA . THR A 1 69 ? 7.828 18.454 8.750 1.00 78.62 69 THR A CA 1
ATOM 541 C C . THR A 1 69 ? 7.502 18.090 7.305 1.00 78.62 69 THR A C 1
ATOM 543 O O . THR A 1 69 ? 7.879 17.022 6.818 1.00 78.62 69 THR A O 1
ATOM 546 N N . LYS A 1 70 ? 6.890 19.014 6.551 1.00 60.59 70 LYS A N 1
ATOM 547 C CA . LYS A 1 70 ? 6.659 18.835 5.103 1.00 60.59 70 LYS A CA 1
ATOM 548 C C . LYS A 1 70 ? 7.942 18.445 4.353 1.00 60.59 70 LYS A C 1
ATOM 550 O O . LYS A 1 70 ? 7.892 17.631 3.439 1.00 60.59 70 LYS A O 1
ATOM 555 N N . ARG A 1 71 ? 9.091 19.006 4.751 1.00 58.91 71 ARG A N 1
ATOM 556 C CA . ARG A 1 71 ? 10.401 18.702 4.159 1.00 58.91 71 ARG A CA 1
ATOM 557 C C . ARG A 1 71 ? 10.863 17.281 4.497 1.00 58.91 71 ARG A C 1
ATOM 559 O O . ARG A 1 71 ? 11.228 16.560 3.576 1.00 58.91 71 ARG A O 1
ATOM 566 N N . SER A 1 72 ? 10.782 16.868 5.764 1.00 73.88 72 SER A N 1
ATOM 567 C CA . SER A 1 72 ? 11.125 15.494 6.177 1.00 73.88 72 SER A CA 1
ATOM 568 C C . SER A 1 72 ? 10.237 14.449 5.490 1.00 73.88 72 SER A C 1
ATOM 570 O O . SER A 1 72 ? 10.725 13.428 5.017 1.00 73.88 72 SER A O 1
ATOM 572 N N . LEU A 1 73 ? 8.944 14.748 5.322 1.00 75.06 73 LEU A N 1
ATOM 573 C CA . LEU A 1 73 ? 7.994 13.862 4.660 1.00 75.06 73 LEU A CA 1
ATOM 574 C C . LEU A 1 73 ? 8.323 13.707 3.170 1.00 75.06 73 LEU A C 1
ATOM 576 O O . LEU A 1 73 ? 8.330 12.598 2.648 1.00 75.06 73 LEU A O 1
ATOM 580 N N . LEU A 1 74 ? 8.641 14.809 2.483 1.00 69.50 74 LEU A N 1
ATOM 581 C CA . LEU A 1 74 ? 9.067 14.766 1.081 1.00 69.50 74 LEU A CA 1
ATOM 582 C C . LEU A 1 74 ? 10.392 14.012 0.905 1.00 69.50 74 LEU A C 1
ATOM 584 O O . LEU A 1 74 ? 10.537 13.286 -0.074 1.00 69.50 74 LEU A O 1
ATOM 588 N N . GLN A 1 75 ? 11.327 14.141 1.850 1.00 73.25 75 GLN A N 1
ATOM 589 C CA . GLN A 1 75 ? 12.569 13.362 1.856 1.00 73.25 75 GLN A CA 1
ATOM 590 C C . GLN A 1 75 ? 12.301 11.865 2.055 1.00 73.25 75 GLN A C 1
ATOM 592 O O . GLN A 1 75 ? 12.852 11.056 1.314 1.00 73.25 75 GLN A O 1
ATOM 597 N N . ALA A 1 76 ? 11.413 11.492 2.981 1.00 78.50 76 ALA A N 1
ATOM 598 C CA . ALA A 1 76 ? 11.012 10.100 3.185 1.00 78.50 76 ALA A CA 1
ATOM 599 C C . ALA A 1 76 ? 10.345 9.509 1.931 1.00 78.50 76 ALA A C 1
ATOM 601 O O . ALA A 1 76 ? 10.724 8.436 1.475 1.00 78.50 76 ALA A O 1
ATOM 602 N N . ILE A 1 77 ? 9.410 10.240 1.314 1.00 72.81 77 ILE A N 1
ATOM 603 C CA . ILE A 1 77 ? 8.733 9.815 0.076 1.00 72.81 77 ILE A CA 1
ATOM 604 C C . ILE A 1 77 ? 9.725 9.674 -1.088 1.00 72.81 77 ILE A C 1
ATOM 606 O O . ILE A 1 77 ? 9.559 8.802 -1.937 1.00 72.81 77 ILE A O 1
ATOM 610 N N . ALA A 1 78 ? 10.754 10.523 -1.151 1.00 72.94 78 ALA A N 1
ATOM 611 C CA . ALA A 1 78 ? 11.785 10.436 -2.181 1.00 72.94 78 ALA A CA 1
ATOM 612 C C . ALA A 1 78 ? 12.705 9.214 -2.014 1.00 72.94 78 ALA A C 1
ATOM 614 O O . ALA A 1 78 ? 13.230 8.734 -3.015 1.00 72.94 78 ALA A O 1
ATOM 615 N N . LYS A 1 79 ? 12.877 8.698 -0.787 1.00 74.81 79 LYS A N 1
ATOM 616 C CA . LYS A 1 79 ? 13.627 7.458 -0.516 1.00 74.81 79 LYS A CA 1
ATOM 617 C C . LYS A 1 79 ? 12.896 6.195 -0.987 1.00 74.81 79 LYS A C 1
ATOM 619 O O . LYS A 1 79 ? 13.537 5.171 -1.191 1.00 74.81 79 LYS A O 1
ATOM 624 N N . ILE A 1 80 ? 11.580 6.263 -1.193 1.00 71.94 80 ILE A N 1
ATOM 625 C CA . ILE A 1 80 ? 10.802 5.176 -1.794 1.00 71.94 80 ILE A CA 1
ATOM 626 C C . ILE A 1 80 ? 11.018 5.232 -3.311 1.00 71.94 80 ILE A C 1
ATOM 628 O O . ILE A 1 80 ? 10.362 6.000 -4.024 1.00 71.94 80 ILE A O 1
ATOM 632 N N . PHE A 1 81 ? 11.979 4.445 -3.795 1.00 64.88 81 PHE A N 1
ATOM 633 C CA . PHE A 1 81 ? 12.190 4.226 -5.221 1.00 64.88 81 PHE A CA 1
ATOM 634 C C . PHE A 1 81 ? 11.238 3.131 -5.715 1.00 64.88 81 PHE A C 1
ATOM 636 O O . PHE A 1 81 ? 11.256 2.016 -5.205 1.00 64.88 81 PHE A O 1
ATOM 643 N N . ASP A 1 82 ? 10.394 3.464 -6.690 1.00 65.62 82 ASP A N 1
ATOM 644 C CA . ASP A 1 82 ? 9.381 2.571 -7.259 1.00 65.62 82 ASP A CA 1
ATOM 645 C C . ASP A 1 82 ? 9.525 2.558 -8.790 1.00 65.62 82 ASP A C 1
ATOM 647 O O . ASP A 1 82 ? 8.900 3.373 -9.479 1.00 65.62 82 ASP A O 1
ATOM 651 N N . PRO A 1 83 ? 10.399 1.692 -9.329 1.00 58.25 83 PRO A N 1
ATOM 652 C CA . PRO A 1 83 ? 10.666 1.614 -10.762 1.00 58.25 83 PRO A CA 1
ATOM 653 C C . PRO A 1 83 ? 9.466 1.090 -11.561 1.00 58.25 83 PRO A C 1
ATOM 655 O O . PRO A 1 83 ? 9.379 1.352 -12.756 1.00 58.25 83 PRO A O 1
ATOM 658 N N . LEU A 1 84 ? 8.530 0.393 -10.908 1.00 60.25 84 LEU A N 1
ATOM 659 C CA . LEU A 1 84 ? 7.352 -0.208 -11.539 1.00 60.25 84 LEU A CA 1
ATOM 660 C C . LEU A 1 84 ? 6.118 0.712 -11.498 1.00 60.25 84 LEU A C 1
ATOM 662 O O . LEU A 1 84 ? 5.117 0.449 -12.160 1.00 60.25 84 LEU A O 1
ATOM 666 N N . GLY A 1 85 ? 6.178 1.819 -10.752 1.00 58.53 85 GLY A N 1
ATOM 667 C CA . GLY A 1 85 ? 5.078 2.782 -10.642 1.00 58.53 85 GLY A CA 1
ATOM 668 C C . GLY A 1 85 ? 3.896 2.309 -9.784 1.00 58.53 85 GLY A C 1
ATOM 669 O O . GLY A 1 85 ? 2.839 2.941 -9.803 1.00 58.53 85 GLY A O 1
ATOM 670 N N . SER A 1 86 ? 4.079 1.240 -9.012 1.00 60.28 86 SER A N 1
ATOM 671 C CA . SER A 1 86 ? 3.123 0.609 -8.090 1.00 60.28 86 SER A CA 1
ATOM 672 C C . SER A 1 86 ? 2.497 1.577 -7.069 1.00 60.28 86 SER A C 1
ATOM 674 O O . SER A 1 86 ? 1.347 1.422 -6.658 1.00 60.28 86 SER A O 1
ATOM 676 N N . HIS A 1 87 ? 3.248 2.593 -6.645 1.00 55.00 87 HIS A N 1
ATOM 677 C CA . HIS A 1 87 ? 2.941 3.498 -5.535 1.00 55.00 87 HIS A CA 1
ATOM 678 C C . HIS A 1 87 ? 2.731 4.957 -5.968 1.00 55.00 87 HIS A C 1
ATOM 680 O O . HIS A 1 87 ? 2.424 5.813 -5.132 1.00 55.00 87 HIS A O 1
ATOM 686 N N . ARG A 1 88 ? 2.855 5.282 -7.263 1.00 56.12 88 ARG A N 1
ATOM 687 C CA . ARG A 1 88 ? 2.629 6.642 -7.781 1.00 56.12 88 ARG A CA 1
ATOM 688 C C . ARG A 1 88 ? 1.540 6.657 -8.845 1.00 56.12 88 ARG A C 1
ATOM 690 O O . ARG A 1 88 ? 1.687 6.075 -9.911 1.00 56.12 88 ARG A O 1
ATOM 697 N N . LYS A 1 89 ? 0.490 7.459 -8.623 1.00 56.59 89 LYS A N 1
ATOM 698 C CA . LYS A 1 89 ? -0.402 7.872 -9.716 1.00 56.59 89 LYS A CA 1
ATOM 699 C C . LYS A 1 89 ? 0.436 8.618 -10.750 1.00 56.59 89 LYS A C 1
ATOM 701 O O . LYS A 1 89 ? 0.948 9.702 -10.465 1.00 56.59 89 LYS A O 1
ATOM 706 N N . TRP A 1 90 ? 0.585 8.034 -11.934 1.00 58.09 90 TRP A N 1
ATOM 707 C CA . TRP A 1 90 ? 1.240 8.688 -13.058 1.00 58.09 90 TRP A CA 1
ATOM 708 C C . TRP A 1 90 ? 0.631 10.073 -13.293 1.00 58.09 90 TRP A C 1
ATOM 710 O O . TRP A 1 90 ? -0.586 10.258 -13.201 1.00 58.09 90 TRP A O 1
ATOM 720 N N . LYS A 1 91 ? 1.479 11.065 -13.598 1.00 61.41 91 LYS A N 1
ATOM 721 C CA . LYS A 1 91 ? 0.993 12.367 -14.077 1.00 61.41 91 LYS A CA 1
ATOM 722 C C . LYS A 1 91 ? 0.108 12.122 -15.299 1.00 61.41 91 LYS A C 1
ATOM 724 O O . LYS A 1 91 ? 0.448 11.262 -16.104 1.00 61.41 91 LYS A O 1
ATOM 729 N N . GLN A 1 92 ? -0.969 12.895 -15.465 1.00 59.28 92 GLN A N 1
ATOM 730 C CA . GLN A 1 92 ? -1.954 12.691 -16.540 1.00 59.28 92 GLN A CA 1
ATOM 731 C C . GLN A 1 92 ? -1.300 12.486 -17.917 1.00 59.28 92 GLN A C 1
ATOM 733 O O . GLN A 1 92 ? -1.694 11.589 -18.644 1.00 59.28 92 GLN A O 1
ATOM 738 N N . PHE A 1 93 ? -0.255 13.256 -18.238 1.00 58.44 93 PHE A N 1
ATOM 739 C CA . PHE A 1 93 ? 0.516 13.087 -19.471 1.00 58.44 93 PHE A CA 1
ATOM 740 C C . PHE A 1 93 ? 1.161 11.698 -19.593 1.00 58.44 93 PHE A C 1
ATOM 742 O O . PHE A 1 93 ? 0.948 11.015 -20.584 1.00 58.44 93 PHE A O 1
ATOM 749 N N . VAL A 1 94 ? 1.906 11.259 -18.573 1.00 63.22 94 VAL A N 1
ATOM 750 C CA . VAL A 1 94 ? 2.555 9.935 -18.552 1.00 63.22 94 VAL A CA 1
ATOM 751 C C . VAL A 1 94 ? 1.501 8.836 -18.597 1.00 63.22 94 VAL A C 1
ATOM 753 O O . VAL A 1 94 ? 1.647 7.887 -19.352 1.00 63.22 94 VAL A O 1
ATOM 756 N N . LYS A 1 95 ? 0.399 9.006 -17.857 1.00 70.62 95 LYS A N 1
ATOM 757 C CA . LYS A 1 95 ? -0.716 8.062 -17.871 1.00 70.62 95 LYS A CA 1
ATOM 758 C C . LYS A 1 95 ? -1.320 7.910 -19.258 1.00 70.62 95 LYS A C 1
ATOM 760 O O . LYS A 1 95 ? -1.472 6.788 -19.714 1.00 70.62 95 LYS A O 1
ATOM 765 N N . ASN A 1 96 ? -1.631 9.023 -19.914 1.00 71.75 96 ASN A N 1
ATOM 766 C CA . ASN A 1 96 ? -2.200 9.011 -21.254 1.00 71.75 96 ASN A CA 1
ATOM 767 C C . ASN A 1 96 ? -1.231 8.376 -22.258 1.00 71.75 96 ASN A C 1
ATOM 769 O O . ASN A 1 96 ? -1.675 7.626 -23.111 1.00 71.75 96 ASN A O 1
ATOM 773 N N . ARG A 1 97 ? 0.080 8.633 -22.136 1.00 71.81 97 ARG A N 1
ATOM 774 C CA . ARG A 1 97 ? 1.094 8.042 -23.020 1.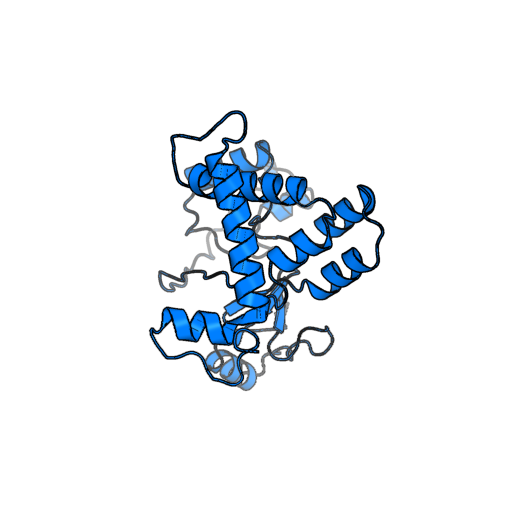00 71.81 97 ARG A CA 1
ATOM 775 C C . ARG A 1 97 ? 1.266 6.551 -22.810 1.00 71.81 97 ARG A C 1
ATOM 777 O O . ARG A 1 97 ? 1.290 5.817 -23.783 1.00 71.81 97 ARG A O 1
ATOM 784 N N . VAL A 1 98 ? 1.367 6.094 -21.566 1.00 70.25 98 VAL A N 1
ATOM 785 C CA . VAL A 1 98 ? 1.461 4.655 -21.317 1.00 70.25 98 VAL A CA 1
ATOM 786 C C . VAL A 1 98 ? 0.165 3.969 -21.737 1.00 70.25 98 VAL A C 1
ATOM 788 O O . VAL A 1 98 ? 0.244 2.941 -22.386 1.00 70.25 98 VAL A O 1
ATOM 791 N N . GLN A 1 99 ? -1.001 4.570 -21.469 1.00 73.69 99 GLN A N 1
ATOM 792 C CA . GLN A 1 99 ? -2.289 4.058 -21.943 1.00 73.69 99 GLN A CA 1
ATOM 793 C C . GLN A 1 99 ? -2.319 3.929 -23.475 1.00 73.69 99 GLN A C 1
ATOM 795 O O . GLN A 1 99 ? -2.588 2.846 -23.976 1.00 73.69 99 GLN A O 1
ATOM 800 N N . GLU A 1 100 ? -1.973 4.991 -24.203 1.00 77.88 100 GLU A N 1
ATOM 801 C CA . GLU A 1 100 ? -1.868 5.000 -25.669 1.00 77.88 100 GLU A CA 1
ATOM 802 C C . GLU A 1 100 ? -0.921 3.898 -26.175 1.00 77.88 100 GLU A C 1
ATOM 804 O O . GLU A 1 100 ? -1.281 3.128 -27.058 1.00 77.88 100 GLU A O 1
ATOM 809 N N . ILE A 1 101 ? 0.263 3.747 -25.572 1.00 71.75 101 ILE A N 1
ATOM 810 C CA . ILE A 1 101 ? 1.218 2.697 -25.954 1.00 71.75 101 ILE A CA 1
ATOM 811 C C . ILE A 1 101 ? 0.639 1.305 -25.662 1.00 71.75 101 ILE A C 1
ATOM 813 O O . ILE A 1 101 ? 0.764 0.423 -26.501 1.00 71.75 101 ILE A O 1
ATOM 817 N N . THR A 1 102 ? -0.023 1.090 -24.523 1.00 71.06 102 THR A N 1
ATOM 818 C CA . THR A 1 102 ? -0.650 -0.203 -24.181 1.00 71.06 102 THR A CA 1
ATOM 819 C C . THR A 1 102 ? -1.911 -0.515 -24.991 1.00 71.06 102 THR A C 1
ATOM 821 O O . THR A 1 102 ? -2.294 -1.674 -25.094 1.00 71.06 102 THR A O 1
ATOM 824 N N . GLU A 1 103 ? -2.570 0.500 -25.556 1.00 78.69 103 GLU A N 1
ATOM 825 C CA . GLU A 1 103 ? -3.685 0.336 -26.498 1.00 78.69 103 GLU A CA 1
ATOM 826 C C . GLU A 1 103 ? -3.175 -0.007 -27.906 1.00 78.69 103 GLU A C 1
ATOM 828 O O . GLU A 1 103 ? -3.816 -0.768 -28.628 1.00 78.69 103 GLU A O 1
ATOM 833 N N . LEU A 1 104 ? -2.018 0.539 -28.294 1.00 78.12 104 LEU A N 1
ATOM 834 C CA . LEU A 1 104 ? -1.421 0.358 -29.621 1.00 78.12 104 LEU A CA 1
ATOM 835 C C . LEU A 1 104 ? -0.457 -0.830 -29.713 1.00 78.12 104 LEU A C 1
ATOM 837 O O . LEU A 1 104 ? -0.179 -1.313 -30.808 1.00 78.12 104 LEU A O 1
ATOM 841 N N . THR A 1 105 ? 0.081 -1.288 -28.586 1.00 70.94 105 THR A N 1
ATOM 842 C CA . THR A 1 105 ? 1.065 -2.370 -28.516 1.00 70.94 105 THR A CA 1
ATOM 843 C C . THR A 1 105 ? 0.668 -3.355 -27.431 1.00 70.94 105 THR A C 1
ATOM 845 O O . THR A 1 105 ? 0.134 -2.973 -26.393 1.00 70.94 105 THR A O 1
ATOM 848 N N . A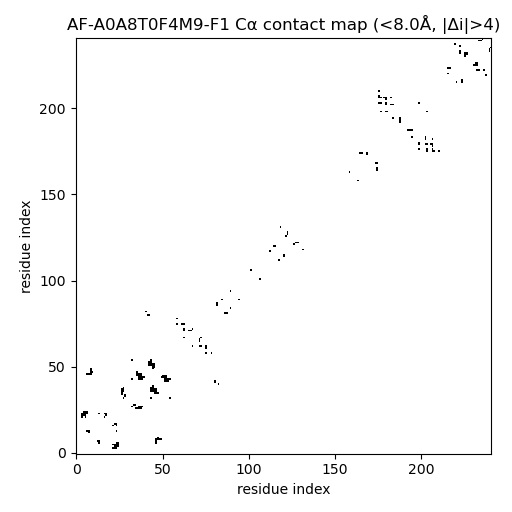SN A 1 106 ? 0.937 -4.636 -27.657 1.00 73.25 106 ASN A N 1
ATOM 849 C CA . ASN A 1 106 ? 0.664 -5.656 -26.659 1.00 73.25 106 ASN A CA 1
ATOM 850 C C . ASN A 1 106 ? 1.763 -5.610 -25.578 1.00 73.25 106 ASN A C 1
ATOM 852 O O . ASN A 1 106 ? 2.929 -5.806 -25.916 1.00 73.25 106 ASN A O 1
ATOM 856 N N . PRO A 1 107 ? 1.440 -5.398 -24.290 1.00 68.06 107 PRO A N 1
ATOM 857 C CA . PRO A 1 107 ? 2.440 -5.425 -23.219 1.00 68.06 107 PRO A CA 1
ATOM 858 C C . PRO A 1 107 ? 3.252 -6.727 -23.174 1.00 68.06 107 PRO A C 1
ATOM 860 O O . PRO A 1 107 ? 4.416 -6.715 -22.786 1.00 68.06 107 PRO A O 1
ATOM 863 N N . ASN A 1 108 ? 2.675 -7.841 -23.637 1.00 64.69 108 ASN A N 1
ATOM 864 C CA . ASN A 1 108 ? 3.344 -9.142 -23.688 1.00 64.69 108 ASN A CA 1
ATOM 865 C C . ASN A 1 108 ? 4.459 -9.218 -24.746 1.00 64.69 108 ASN A C 1
ATOM 867 O O . ASN A 1 108 ? 5.175 -10.211 -24.801 1.00 64.69 108 ASN A O 1
ATOM 871 N N . THR A 1 109 ? 4.610 -8.196 -25.592 1.00 67.00 109 THR A N 1
ATOM 872 C CA . THR A 1 109 ? 5.702 -8.094 -26.572 1.00 67.00 109 THR A CA 1
ATOM 873 C C . THR A 1 109 ? 6.761 -7.071 -26.159 1.00 67.00 109 THR A C 1
ATOM 875 O O . THR A 1 109 ? 7.604 -6.696 -26.971 1.00 67.00 109 THR A O 1
ATOM 878 N N . TRP A 1 110 ? 6.708 -6.555 -24.926 1.00 70.38 110 TRP A N 1
ATOM 879 C CA . TRP A 1 110 ? 7.693 -5.604 -24.412 1.00 70.38 110 TRP A CA 1
ATOM 880 C C . TRP A 1 110 ? 8.879 -6.368 -23.814 1.00 70.38 110 TRP A C 1
ATOM 882 O O . TRP A 1 110 ? 8.849 -6.789 -22.660 1.00 70.38 110 TRP A O 1
ATOM 892 N N . PHE A 1 111 ? 9.935 -6.544 -24.603 1.00 68.00 111 PHE A N 1
ATOM 893 C CA . PHE A 1 111 ? 11.169 -7.200 -24.166 1.00 68.00 111 PHE A CA 1
ATOM 894 C C . PHE A 1 111 ? 12.235 -6.179 -23.756 1.00 68.00 111 PHE A C 1
ATOM 896 O O . PHE A 1 111 ? 12.209 -5.018 -24.174 1.00 68.00 111 PHE A O 1
ATOM 903 N N . HIS A 1 112 ? 13.200 -6.610 -22.938 1.00 66.06 112 HIS A N 1
ATOM 904 C CA . HIS A 1 112 ? 14.379 -5.800 -22.651 1.00 66.06 112 HIS A CA 1
ATOM 905 C C . HIS A 1 112 ? 15.166 -5.573 -23.947 1.00 66.06 112 HIS A C 1
ATOM 907 O O . HIS A 1 112 ? 15.731 -6.510 -24.506 1.00 66.06 112 HIS A O 1
ATOM 913 N N . CYS A 1 113 ? 15.224 -4.322 -24.396 1.00 59.97 113 CYS A N 1
ATOM 914 C CA . CYS A 1 113 ? 16.059 -3.912 -25.515 1.00 59.97 113 CYS A CA 1
ATOM 915 C C . CYS A 1 113 ? 17.453 -3.544 -24.984 1.00 59.97 113 CYS A C 1
ATOM 917 O O . CYS A 1 113 ? 17.562 -2.570 -24.227 1.00 59.97 113 CYS A O 1
ATOM 919 N N . PRO A 1 114 ? 18.524 -4.277 -25.345 1.00 66.38 114 PRO A N 1
ATOM 920 C CA . PRO A 1 114 ? 19.881 -3.889 -24.989 1.00 66.38 114 PRO A CA 1
ATOM 921 C C . PRO A 1 114 ? 20.167 -2.451 -25.429 1.00 66.38 114 PRO A C 1
ATOM 923 O O . PRO A 1 114 ? 19.694 -1.989 -26.464 1.00 66.38 114 PRO A O 1
ATOM 926 N N . GLY A 1 115 ? 20.968 -1.721 -24.649 1.00 58.38 115 GLY A N 1
ATOM 927 C CA . GLY A 1 115 ? 21.195 -0.289 -24.892 1.00 58.38 115 GLY A CA 1
ATOM 928 C C . GLY A 1 115 ? 21.818 0.045 -26.255 1.00 58.38 115 GLY A C 1
ATOM 929 O O . GLY A 1 115 ? 21.719 1.184 -26.694 1.00 58.38 115 GLY A O 1
ATOM 930 N N . LYS A 1 116 ? 22.443 -0.930 -26.931 1.00 65.50 116 LYS A N 1
ATOM 931 C CA . LYS A 1 116 ? 22.959 -0.771 -28.301 1.00 65.50 116 LYS A CA 1
ATOM 932 C C . LYS A 1 116 ? 21.851 -0.741 -29.357 1.00 65.50 116 LYS A C 1
ATOM 934 O O . LYS A 1 116 ? 22.029 -0.080 -30.372 1.00 65.50 116 LYS A O 1
ATOM 939 N N . ASP A 1 117 ? 20.727 -1.387 -29.068 1.00 63.59 117 ASP A N 1
ATOM 940 C CA . ASP A 1 117 ? 19.609 -1.588 -29.993 1.00 63.59 117 ASP A CA 1
ATOM 941 C C . ASP A 1 117 ? 18.433 -0.658 -29.648 1.00 63.59 117 ASP A C 1
ATOM 943 O O . ASP A 1 117 ? 17.497 -0.478 -30.426 1.00 63.59 117 ASP A O 1
ATOM 947 N N . ASN A 1 118 ? 18.488 -0.004 -28.480 1.00 69.94 118 ASN A N 1
ATOM 948 C CA . ASN A 1 118 ? 17.483 0.956 -28.051 1.00 69.94 118 ASN A CA 1
ATOM 949 C C . ASN A 1 118 ? 17.578 2.244 -28.878 1.00 69.94 118 ASN A C 1
ATOM 951 O O . ASN A 1 118 ? 18.390 3.133 -28.611 1.00 69.94 118 ASN A O 1
ATOM 955 N N . SER A 1 119 ? 16.669 2.399 -29.836 1.00 63.28 119 SER A N 1
ATOM 956 C CA . SER A 1 119 ? 16.632 3.575 -30.707 1.00 63.28 119 SER A CA 1
ATOM 957 C C . SER A 1 119 ? 16.423 4.896 -29.946 1.00 63.28 119 SER A C 1
ATOM 959 O O . SER A 1 119 ? 16.850 5.957 -30.405 1.00 63.28 119 SER A O 1
ATOM 961 N N . SER A 1 120 ? 15.822 4.848 -28.749 1.00 61.69 120 SER A N 1
ATOM 962 C CA . SER A 1 120 ? 15.668 6.018 -27.876 1.00 61.69 120 SER A CA 1
ATOM 963 C C . SER A 1 120 ? 17.000 6.508 -27.296 1.00 61.69 120 SER A C 1
ATOM 965 O O . SER A 1 120 ? 17.103 7.684 -26.937 1.00 61.69 120 SER A O 1
ATOM 967 N N . ASP A 1 121 ? 18.011 5.641 -27.201 1.00 64.25 121 ASP A N 1
ATOM 968 C CA . ASP A 1 121 ? 19.334 5.982 -26.670 1.00 64.25 121 ASP A CA 1
ATOM 969 C C . ASP A 1 121 ? 20.142 6.817 -27.673 1.00 64.25 121 ASP A C 1
ATOM 971 O O . ASP A 1 121 ? 20.866 7.738 -27.298 1.00 64.25 121 ASP A O 1
ATOM 975 N N . PHE A 1 122 ? 19.968 6.571 -28.974 1.00 57.91 122 PHE A N 1
ATOM 976 C CA . PHE A 1 122 ? 20.570 7.408 -30.014 1.00 57.91 122 PHE A CA 1
ATOM 977 C C . PHE A 1 122 ? 20.037 8.846 -29.948 1.00 57.91 122 PHE A C 1
ATOM 979 O O . PHE A 1 122 ? 20.812 9.803 -30.017 1.00 57.91 122 PHE A O 1
ATOM 986 N N . LEU A 1 123 ? 18.729 9.014 -29.727 1.00 57.06 123 LEU A N 1
ATOM 987 C CA . LEU A 1 123 ? 18.101 10.331 -29.580 1.00 57.06 123 LEU A CA 1
ATOM 988 C C . LEU A 1 123 ? 18.541 11.054 -28.303 1.00 57.06 123 LEU A C 1
ATOM 990 O O . LEU A 1 123 ? 18.821 12.252 -28.347 1.00 57.06 123 LEU A O 1
ATOM 994 N N . SER A 1 124 ? 18.653 10.346 -27.174 1.00 56.88 124 SER A N 1
ATOM 995 C CA . SER A 1 124 ? 19.125 10.937 -25.912 1.00 56.88 124 SER A CA 1
ATOM 996 C C . SER A 1 124 ? 20.604 11.348 -25.967 1.00 56.88 124 SER A C 1
ATOM 998 O O . SER A 1 124 ? 21.017 12.252 -25.240 1.00 56.88 124 SER A O 1
ATOM 1000 N N . ARG A 1 125 ? 21.383 10.755 -26.884 1.00 61.16 125 ARG A N 1
ATOM 1001 C CA . ARG A 1 125 ? 22.778 11.118 -27.195 1.00 61.16 125 ARG A CA 1
ATOM 1002 C C . ARG A 1 125 ? 22.924 12.171 -28.301 1.00 61.16 125 ARG A C 1
ATOM 1004 O O . ARG A 1 125 ? 24.048 12.500 -28.671 1.00 61.16 125 ARG A O 1
ATOM 1011 N N . GLY A 1 126 ? 21.818 12.724 -28.804 1.00 55.94 126 GLY A N 1
ATOM 1012 C CA . GLY A 1 126 ? 21.827 13.846 -29.745 1.00 55.94 126 GLY A CA 1
ATOM 1013 C C . GLY A 1 126 ? 21.851 13.470 -31.230 1.00 55.94 126 GLY A C 1
ATOM 1014 O O . GLY A 1 126 ? 22.163 14.335 -32.050 1.00 55.94 126 GLY A O 1
ATOM 1015 N N . LEU A 1 127 ? 21.517 12.226 -31.612 1.00 59.25 127 LEU A N 1
ATOM 1016 C CA . LEU A 1 127 ? 21.289 11.903 -33.027 1.00 59.25 127 LEU A CA 1
ATOM 1017 C C . LEU A 1 127 ? 20.055 12.631 -33.576 1.00 59.25 127 LEU A C 1
ATOM 1019 O O . LEU A 1 127 ? 19.039 12.796 -32.901 1.00 59.25 127 LEU A O 1
ATOM 1023 N N . SER A 1 128 ? 20.127 13.024 -34.850 1.00 62.91 128 SER A N 1
ATOM 1024 C CA . SER A 1 128 ? 19.000 13.640 -35.551 1.00 62.91 128 SER A CA 1
ATOM 1025 C C . SER A 1 128 ? 17.984 12.590 -36.015 1.00 62.91 128 SER A C 1
ATOM 1027 O O . SER A 1 128 ? 18.365 11.512 -36.470 1.00 62.91 128 SER A O 1
ATOM 1029 N N . ALA A 1 129 ? 16.690 12.928 -35.998 1.00 59.47 129 ALA A N 1
ATOM 1030 C CA . ALA A 1 129 ? 15.614 12.024 -36.424 1.00 59.47 129 ALA A CA 1
ATOM 1031 C C . ALA A 1 129 ? 15.747 11.530 -37.881 1.00 59.47 129 ALA A C 1
ATOM 1033 O O . ALA A 1 129 ? 15.290 10.441 -38.209 1.00 59.47 129 ALA A O 1
ATOM 1034 N N . LYS A 1 130 ? 16.412 12.300 -38.756 1.00 64.25 130 LYS A N 1
ATOM 1035 C CA . LYS A 1 130 ? 16.664 11.909 -40.155 1.00 64.25 130 LYS A CA 1
ATOM 1036 C C . LYS A 1 130 ? 17.642 10.738 -40.282 1.00 64.25 130 LYS A C 1
ATOM 1038 O O . LYS A 1 130 ? 17.649 10.064 -41.302 1.00 64.25 130 LYS A O 1
ATOM 1043 N N . SER A 1 131 ? 18.458 10.511 -39.259 1.00 62.56 131 SER A N 1
ATOM 1044 C CA . SER A 1 131 ? 19.516 9.501 -39.243 1.00 62.56 131 SER A CA 1
ATOM 1045 C C . SER A 1 131 ? 19.042 8.130 -38.734 1.00 62.56 131 SER A C 1
ATOM 1047 O O . SER A 1 131 ? 19.839 7.205 -38.719 1.00 62.56 131 SER A O 1
ATOM 1049 N N . LEU A 1 132 ? 17.773 7.991 -38.322 1.00 59.03 132 LEU A N 1
ATOM 1050 C CA . LEU A 1 132 ? 17.194 6.766 -37.736 1.00 59.03 132 LEU A CA 1
ATOM 1051 C C . LEU A 1 132 ? 16.471 5.844 -38.740 1.00 59.03 132 LEU A C 1
ATOM 1053 O O . LEU A 1 132 ? 15.920 4.828 -38.342 1.00 59.03 132 LEU A O 1
ATOM 1057 N N . ILE A 1 133 ? 16.412 6.196 -40.027 1.00 62.34 133 ILE A N 1
ATOM 1058 C CA . ILE A 1 133 ? 15.480 5.583 -41.000 1.00 62.34 133 ILE A CA 1
ATOM 1059 C C . ILE A 1 133 ? 16.064 4.324 -41.695 1.00 62.34 133 ILE A C 1
ATOM 1061 O O . ILE A 1 133 ? 15.507 3.844 -42.674 1.00 62.34 133 ILE A O 1
ATOM 1065 N N . GLN A 1 134 ? 17.163 3.741 -41.208 1.00 53.06 134 GLN A N 1
ATOM 1066 C CA . GLN A 1 134 ? 17.737 2.516 -41.793 1.00 53.06 134 GLN A CA 1
ATOM 1067 C C . GLN A 1 134 ? 17.788 1.380 -40.760 1.00 53.06 134 GLN A C 1
ATOM 1069 O O . GLN A 1 134 ? 18.618 1.453 -39.854 1.00 53.06 134 GLN A O 1
ATOM 1074 N N . PRO A 1 135 ? 16.910 0.362 -40.860 1.00 43.47 135 PRO A N 1
ATOM 1075 C CA . PRO A 1 135 ? 16.984 -0.841 -40.040 1.00 43.47 135 PRO A CA 1
ATOM 1076 C C . PRO A 1 135 ? 17.659 -1.988 -40.814 1.00 43.47 135 PRO A C 1
ATOM 1078 O O . PRO A 1 135 ? 17.228 -2.312 -41.918 1.00 43.47 135 PRO A O 1
ATOM 1081 N N . ASP A 1 136 ? 18.677 -2.615 -40.222 1.00 39.53 136 ASP A N 1
ATOM 1082 C CA . ASP A 1 136 ? 19.160 -3.940 -40.634 1.00 39.53 136 ASP A CA 1
ATOM 1083 C C . ASP A 1 136 ? 18.390 -5.008 -39.825 1.00 39.53 136 ASP A C 1
ATOM 1085 O O . ASP A 1 136 ? 18.221 -4.879 -38.612 1.00 39.53 136 ASP A O 1
ATOM 1089 N N . GLU A 1 137 ? 17.850 -6.020 -40.511 1.00 43.00 137 GLU A N 1
ATOM 1090 C CA . GLU A 1 137 ? 16.738 -6.889 -40.068 1.00 43.00 137 GLU A CA 1
ATOM 1091 C C . GLU A 1 137 ? 17.123 -8.181 -39.300 1.00 43.00 137 GLU A C 1
ATOM 1093 O O . GLU A 1 137 ? 16.272 -9.046 -39.108 1.00 43.00 137 GLU A O 1
ATOM 1098 N N . GLU A 1 138 ? 18.363 -8.380 -38.845 1.00 37.62 138 GLU A N 1
ATOM 1099 C CA . GLU A 1 138 ? 18.855 -9.760 -38.629 1.00 37.62 138 GLU A CA 1
ATOM 1100 C C . GLU A 1 138 ? 18.715 -10.421 -37.236 1.00 37.62 138 GLU A C 1
ATOM 1102 O O . GLU A 1 138 ? 18.983 -11.614 -37.135 1.00 37.62 138 GLU A O 1
ATOM 1107 N N . ASP A 1 139 ? 18.226 -9.762 -36.178 1.00 36.16 139 ASP A N 1
ATOM 1108 C CA . ASP A 1 139 ? 18.439 -10.278 -34.802 1.00 36.16 139 ASP A CA 1
ATOM 1109 C C . ASP A 1 139 ? 17.193 -10.727 -34.000 1.00 36.16 139 ASP A C 1
ATOM 1111 O O . ASP A 1 139 ? 17.233 -10.805 -32.770 1.00 36.16 139 ASP A O 1
ATOM 1115 N N . TYR A 1 140 ? 16.068 -11.074 -34.638 1.00 35.44 140 TYR A N 1
ATOM 1116 C CA . TYR A 1 140 ? 14.867 -11.503 -33.893 1.00 35.44 140 TYR A CA 1
ATOM 1117 C C . TYR A 1 140 ? 14.741 -13.032 -33.747 1.00 35.44 140 TYR A C 1
ATOM 1119 O O . TYR A 1 140 ? 14.248 -13.721 -34.640 1.00 35.44 140 TYR A O 1
ATOM 1127 N N . LEU A 1 141 ? 15.098 -13.566 -32.573 1.00 36.88 141 LEU A N 1
ATOM 1128 C CA . LEU A 1 141 ? 14.694 -14.906 -32.117 1.00 36.88 141 LEU A CA 1
ATOM 1129 C C . LEU A 1 141 ? 13.960 -14.809 -30.764 1.00 36.88 141 LEU A C 1
ATOM 1131 O O . LEU A 1 141 ? 14.552 -14.331 -29.796 1.00 36.88 141 LEU A O 1
ATOM 1135 N N . PRO A 1 142 ? 12.691 -15.258 -30.654 1.00 39.69 142 PRO A N 1
ATOM 1136 C CA . PRO A 1 142 ? 11.947 -15.216 -29.400 1.00 39.69 142 PRO A CA 1
ATOM 1137 C C . PRO A 1 142 ? 12.105 -16.525 -28.611 1.00 39.69 142 PRO A C 1
ATOM 1139 O O . PRO A 1 142 ? 11.711 -17.599 -29.071 1.00 39.69 142 PRO A O 1
ATOM 1142 N N . GLU A 1 143 ? 12.631 -16.440 -27.389 1.00 32.19 143 GLU A N 1
ATOM 1143 C CA . GLU A 1 143 ? 12.546 -17.529 -26.411 1.00 32.19 143 GLU A CA 1
ATOM 1144 C C . GLU A 1 143 ? 11.168 -17.524 -25.724 1.00 32.19 143 GLU A C 1
ATOM 1146 O O . GLU A 1 143 ? 10.719 -16.517 -25.177 1.00 32.19 143 GLU A O 1
ATOM 1151 N N . PHE A 1 144 ? 10.486 -18.671 -25.745 1.00 41.56 144 PHE A N 1
ATOM 1152 C CA . PHE A 1 144 ? 9.212 -18.909 -25.059 1.00 41.56 144 PHE A CA 1
ATOM 1153 C C . PHE A 1 144 ? 9.431 -19.278 -23.587 1.00 41.56 144 PHE A C 1
ATOM 1155 O O . PHE A 1 144 ? 10.125 -20.264 -23.345 1.00 41.56 144 PHE A O 1
ATOM 1162 N N . LYS A 1 145 ? 8.727 -18.642 -22.631 1.00 37.25 145 LYS A N 1
ATOM 1163 C CA . LYS A 1 145 ? 8.346 -19.276 -21.345 1.00 37.25 145 LYS A CA 1
ATOM 1164 C C . LYS A 1 145 ? 7.004 -18.791 -20.772 1.00 37.25 145 LYS A C 1
ATOM 1166 O O . LYS A 1 145 ? 6.487 -17.744 -21.138 1.00 37.25 145 LYS A O 1
ATOM 1171 N N . SER A 1 146 ? 6.471 -19.670 -19.919 1.00 39.81 146 SER A N 1
ATOM 1172 C CA . SER A 1 146 ? 5.082 -19.952 -19.529 1.00 39.81 146 SER A CA 1
ATOM 1173 C C . SER A 1 146 ? 4.250 -18.828 -18.914 1.00 39.81 146 SER A C 1
ATOM 1175 O O . SER A 1 146 ? 4.722 -18.055 -18.085 1.00 39.81 146 SER A O 1
ATOM 1177 N N . GLU A 1 147 ? 2.955 -18.877 -19.226 1.00 45.97 147 GLU A N 1
ATOM 1178 C CA . GLU A 1 147 ? 1.899 -18.064 -18.634 1.00 45.97 147 GLU A CA 1
ATOM 1179 C C . GLU A 1 147 ? 1.668 -18.380 -17.143 1.00 45.97 147 GLU A C 1
ATOM 1181 O O . GLU A 1 147 ? 1.578 -19.542 -16.744 1.00 45.97 147 GLU A O 1
ATOM 1186 N N . ASN A 1 148 ? 1.460 -17.301 -16.377 1.00 43.44 148 ASN A N 1
ATOM 1187 C CA . ASN A 1 148 ? 0.965 -17.209 -14.995 1.00 43.44 148 ASN A CA 1
ATOM 1188 C C . ASN A 1 148 ? 2.005 -17.257 -13.863 1.00 43.44 148 ASN A C 1
ATOM 1190 O O . ASN A 1 148 ? 2.195 -18.280 -13.209 1.00 43.44 148 ASN A O 1
ATOM 1194 N N . SER A 1 149 ? 2.541 -16.086 -13.505 1.00 36.84 149 SER A N 1
ATOM 1195 C CA . SER A 1 149 ? 3.024 -15.808 -12.148 1.00 36.84 149 SER A CA 1
ATOM 1196 C C . SER A 1 149 ? 2.050 -14.861 -11.433 1.00 36.84 149 SER A C 1
ATOM 1198 O O . SER A 1 149 ? 1.935 -13.675 -11.739 1.00 36.84 149 SER A O 1
ATOM 1200 N N . ASN A 1 150 ? 1.297 -15.399 -10.471 1.00 39.66 150 ASN A N 1
ATOM 1201 C CA . ASN A 1 150 ? 0.483 -14.592 -9.566 1.00 39.66 150 ASN A CA 1
ATOM 1202 C C . ASN A 1 150 ? 1.411 -13.885 -8.571 1.00 39.66 150 ASN A C 1
ATOM 1204 O O . ASN A 1 150 ? 2.010 -14.532 -7.715 1.00 39.66 150 ASN A O 1
ATOM 1208 N N . ILE A 1 151 ? 1.516 -12.560 -8.668 1.00 41.59 151 ILE A N 1
ATOM 1209 C CA . 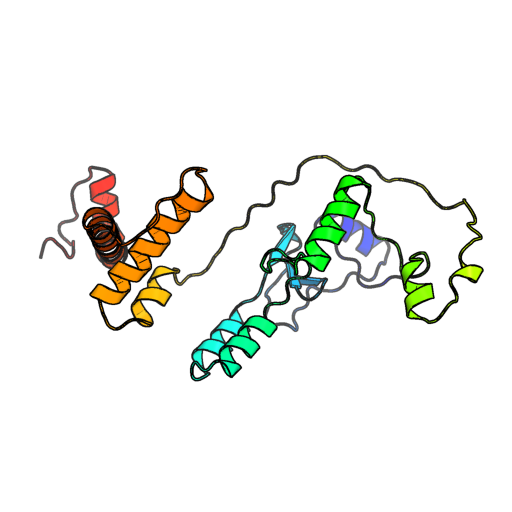ILE A 1 151 ? 2.295 -11.744 -7.730 1.00 41.59 151 ILE A CA 1
ATOM 1210 C C . ILE A 1 151 ? 1.488 -11.587 -6.435 1.00 41.59 151 ILE A C 1
ATOM 1212 O O . ILE A 1 151 ? 0.467 -10.897 -6.405 1.00 41.59 151 ILE A O 1
ATOM 1216 N N . VAL A 1 152 ? 1.947 -12.219 -5.354 1.00 31.33 152 VAL A N 1
ATOM 1217 C CA . VAL A 1 152 ? 1.381 -12.065 -4.008 1.00 31.33 152 VAL A CA 1
ATOM 1218 C C . VAL A 1 152 ? 2.250 -11.091 -3.218 1.00 31.33 152 VAL A C 1
ATOM 1220 O O . VAL A 1 152 ? 3.385 -11.391 -2.861 1.00 31.33 152 VAL A O 1
ATOM 1223 N N . LEU A 1 153 ? 1.708 -9.909 -2.922 1.00 33.75 153 LEU A N 1
ATOM 1224 C CA . LEU A 1 153 ? 2.346 -8.942 -2.030 1.00 33.75 153 LEU A CA 1
ATOM 1225 C C . LEU A 1 153 ? 2.009 -9.294 -0.579 1.00 33.75 153 LEU A C 1
ATOM 1227 O O . LEU A 1 153 ? 0.883 -9.076 -0.131 1.00 33.75 153 LEU A O 1
ATOM 1231 N N . THR A 1 154 ? 2.992 -9.803 0.160 1.00 31.73 154 THR A N 1
ATOM 1232 C CA . THR A 1 154 ? 2.862 -10.052 1.602 1.00 31.73 154 THR A CA 1
ATOM 1233 C C . THR A 1 154 ? 3.627 -8.974 2.362 1.00 31.73 154 THR A C 1
ATOM 1235 O O . THR A 1 154 ? 4.849 -8.889 2.270 1.00 31.73 154 THR A O 1
ATOM 1238 N N . LEU A 1 155 ? 2.916 -8.125 3.107 1.00 38.84 155 LEU A N 1
ATOM 1239 C CA . LEU A 1 155 ? 3.535 -7.173 4.030 1.00 38.84 155 LEU A CA 1
ATOM 1240 C C . LEU A 1 155 ? 3.849 -7.899 5.338 1.00 38.84 155 LEU A C 1
ATOM 1242 O O . LEU A 1 155 ? 2.942 -8.228 6.098 1.00 38.84 155 LEU A O 1
ATOM 1246 N N . ASN A 1 156 ? 5.132 -8.145 5.583 1.00 41.06 156 ASN A N 1
ATOM 1247 C CA . ASN A 1 156 ? 5.620 -8.696 6.839 1.00 41.06 156 ASN A CA 1
ATOM 1248 C C . ASN A 1 156 ? 6.216 -7.558 7.676 1.00 41.06 156 ASN A C 1
ATOM 1250 O O . ASN A 1 156 ? 7.399 -7.242 7.562 1.00 41.06 156 ASN A O 1
ATOM 1254 N N . SER A 1 157 ? 5.380 -6.882 8.461 1.00 49.25 157 SER A N 1
ATOM 1255 C CA . SER A 1 157 ? 5.831 -5.872 9.417 1.00 49.25 157 SER A CA 1
ATOM 1256 C C . SER A 1 157 ? 5.325 -6.233 10.808 1.00 49.25 157 SER A C 1
ATOM 1258 O O . SER A 1 157 ? 4.120 -6.302 11.033 1.00 49.25 157 SER A O 1
ATOM 1260 N N . ASN A 1 158 ? 6.268 -6.432 11.734 1.00 55.16 158 ASN A N 1
ATOM 1261 C CA . ASN A 1 158 ? 6.024 -6.799 13.136 1.00 55.16 158 ASN A CA 1
ATOM 1262 C C . ASN A 1 158 ? 5.247 -5.733 13.931 1.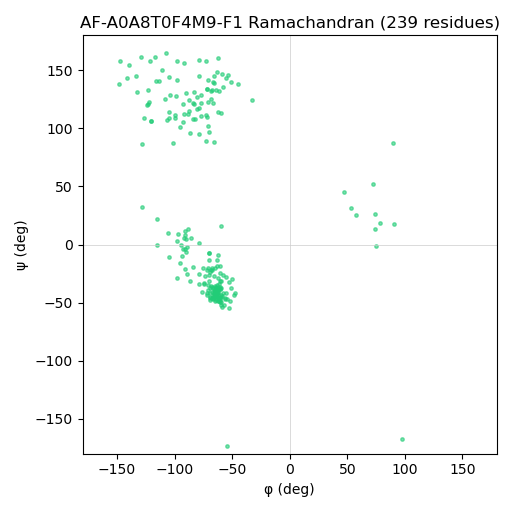00 55.16 158 ASN A C 1
ATOM 1264 O O . ASN A 1 158 ? 4.770 -6.027 15.018 1.00 55.16 158 ASN A O 1
ATOM 1268 N N . ASN A 1 159 ? 5.117 -4.519 13.388 1.00 56.00 159 ASN A N 1
ATOM 1269 C CA . ASN A 1 159 ? 4.198 -3.498 13.874 1.00 56.00 159 ASN A CA 1
ATOM 1270 C C . ASN A 1 159 ? 3.068 -3.366 12.862 1.00 56.00 159 ASN A C 1
ATOM 1272 O O . ASN A 1 159 ? 3.300 -3.143 11.667 1.00 56.00 159 ASN A O 1
ATOM 1276 N N . THR A 1 160 ? 1.845 -3.507 13.340 1.00 69.38 160 THR A N 1
ATOM 1277 C CA . THR A 1 160 ? 0.665 -3.375 12.505 1.00 69.38 160 THR A CA 1
ATOM 1278 C C . THR A 1 160 ? 0.451 -1.904 12.138 1.00 69.38 160 THR A C 1
ATOM 1280 O O . THR A 1 160 ? 0.894 -0.975 12.816 1.00 69.38 160 THR A O 1
ATOM 1283 N N . PHE A 1 161 ? -0.273 -1.660 11.046 1.00 71.50 161 PHE A N 1
ATOM 1284 C CA . PHE A 1 161 ? -0.774 -0.323 10.708 1.00 71.50 161 PHE A CA 1
ATOM 1285 C C . PHE A 1 161 ? -1.501 0.348 11.897 1.00 71.50 161 PHE A C 1
ATOM 1287 O O . PHE A 1 161 ? -1.464 1.574 12.031 1.00 71.50 161 PHE A O 1
ATOM 1294 N N . PHE A 1 162 ? -2.117 -0.453 12.775 1.00 72.56 162 PHE A N 1
ATOM 1295 C CA . PHE A 1 162 ? -2.801 0.006 13.982 1.00 72.56 162 PHE A CA 1
ATOM 1296 C C . PHE A 1 162 ? -1.848 0.601 15.009 1.00 72.56 162 PHE A C 1
ATOM 1298 O O . PHE A 1 162 ? -2.095 1.724 15.451 1.00 72.56 162 PHE A O 1
ATOM 1305 N N . ASP A 1 163 ? -0.730 -0.067 15.295 1.00 76.00 163 ASP A N 1
ATOM 1306 C CA . ASP A 1 163 ? 0.284 0.426 16.235 1.00 76.00 163 ASP A CA 1
ATOM 1307 C C . ASP A 1 163 ? 0.779 1.816 15.837 1.00 76.00 163 ASP A C 1
ATOM 1309 O O . ASP A 1 163 ? 0.917 2.721 16.662 1.00 76.00 163 ASP A O 1
ATOM 1313 N N . TYR A 1 164 ? 0.996 2.029 14.540 1.00 78.50 164 TYR A N 1
ATOM 1314 C CA . TYR A 1 164 ? 1.395 3.335 14.030 1.00 78.50 164 TYR A CA 1
ATOM 1315 C C . TYR A 1 164 ? 0.301 4.393 14.221 1.00 78.50 164 TYR A C 1
ATOM 1317 O O . TYR A 1 164 ? 0.586 5.526 14.616 1.00 78.50 164 TYR A O 1
ATOM 1325 N N . LEU A 1 165 ? -0.952 4.043 13.919 1.00 77.06 165 LEU A N 1
ATOM 1326 C CA . LEU A 1 165 ? -2.083 4.964 13.974 1.00 77.06 165 LEU A CA 1
ATOM 1327 C C . LEU A 1 165 ? -2.364 5.419 15.415 1.00 77.06 165 LEU A C 1
ATOM 1329 O O . LEU A 1 165 ? -2.537 6.615 15.658 1.00 77.06 165 LEU A O 1
ATOM 1333 N N . VAL A 1 166 ? -2.360 4.479 16.363 1.00 79.50 166 VAL A N 1
ATOM 1334 C CA . VAL A 1 166 ? -2.623 4.732 17.787 1.00 79.50 166 VAL A CA 1
ATOM 1335 C C . VAL A 1 166 ? -1.500 5.569 18.404 1.00 79.50 166 VAL A C 1
ATOM 1337 O O . VAL A 1 166 ? -1.776 6.597 19.018 1.00 79.50 166 VAL A O 1
ATOM 1340 N N . ASN A 1 167 ? -0.233 5.224 18.149 1.00 80.56 167 ASN A N 1
ATOM 1341 C CA . ASN A 1 167 ? 0.916 5.929 18.735 1.00 80.56 167 ASN A CA 1
ATOM 1342 C C . ASN A 1 167 ? 1.134 7.354 18.192 1.00 80.56 167 ASN A C 1
ATOM 1344 O O . ASN A 1 167 ? 1.903 8.134 18.754 1.00 80.56 167 ASN A O 1
ATOM 1348 N N . ARG A 1 168 ? 0.480 7.722 17.084 1.00 78.44 168 ARG A N 1
ATOM 1349 C CA . ARG A 1 168 ? 0.573 9.061 16.477 1.00 78.44 168 ARG A CA 1
ATOM 1350 C C . ARG A 1 168 ? -0.553 10.001 16.913 1.00 78.44 168 ARG A C 1
ATOM 1352 O O . ARG A 1 168 ? -0.448 11.206 16.670 1.00 78.44 168 ARG A O 1
ATOM 1359 N N . ILE A 1 169 ? -1.645 9.489 17.490 1.00 80.62 169 ILE A N 1
ATOM 1360 C CA . ILE A 1 169 ? -2.879 10.256 17.707 1.00 80.62 169 ILE A CA 1
ATOM 1361 C C . ILE A 1 169 ? -3.321 10.184 19.171 1.00 80.62 169 ILE A C 1
ATOM 1363 O O . ILE A 1 169 ? -3.913 9.212 19.618 1.00 80.62 169 ILE A O 1
ATOM 1367 N N . ASN A 1 170 ? -3.188 11.305 19.882 1.00 77.06 170 ASN A N 1
ATOM 1368 C CA . ASN A 1 170 ? -3.563 11.402 21.303 1.00 77.06 170 ASN A CA 1
ATOM 1369 C C . ASN A 1 170 ? -5.051 11.725 21.546 1.00 77.06 170 ASN A C 1
ATOM 1371 O O . ASN A 1 170 ? -5.456 12.006 22.670 1.00 77.06 170 ASN A O 1
ATOM 1375 N N . ARG A 1 171 ? -5.879 11.772 20.494 1.00 86.75 171 ARG A N 1
ATOM 1376 C CA . ARG A 1 171 ? -7.307 12.117 20.589 1.00 86.75 171 ARG A CA 1
ATOM 1377 C C . ARG A 1 171 ? -8.158 10.972 20.069 1.00 86.75 171 ARG A C 1
ATOM 1379 O O . ARG A 1 171 ? -8.282 10.808 18.858 1.00 86.75 171 ARG A O 1
ATOM 1386 N N . PHE A 1 172 ? -8.801 10.251 20.985 1.00 87.00 172 PHE A N 1
ATOM 1387 C CA . PHE A 1 172 ? -9.634 9.089 20.668 1.00 87.00 172 PHE A CA 1
ATOM 1388 C C . PHE A 1 172 ? -10.693 9.386 19.596 1.00 87.00 172 PHE A C 1
ATOM 1390 O O . PHE A 1 172 ? -10.748 8.717 18.572 1.00 87.00 172 PHE A O 1
A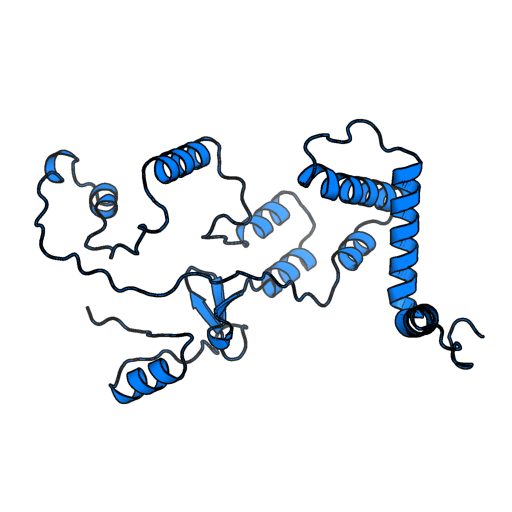TOM 1397 N N . LEU A 1 173 ? -11.453 10.476 19.739 1.00 90.19 173 LEU A N 1
ATOM 1398 C CA . LEU A 1 173 ? -12.467 10.854 18.744 1.00 90.19 173 LEU A CA 1
ATOM 1399 C C . LEU A 1 173 ? -11.873 11.170 17.361 1.00 90.19 173 LEU A C 1
ATOM 1401 O O . LEU A 1 173 ? -12.532 10.989 16.339 1.00 90.19 173 LEU A O 1
ATOM 1405 N N . THR A 1 174 ? -10.629 11.647 17.306 1.00 89.62 174 THR A N 1
ATOM 1406 C CA . THR A 1 174 ? -9.923 11.864 16.038 1.00 89.62 174 THR A CA 1
ATOM 1407 C C . THR A 1 174 ? -9.530 10.532 15.409 1.00 89.62 174 THR A C 1
ATOM 1409 O O . THR A 1 174 ? -9.705 10.362 14.204 1.00 89.62 174 THR A O 1
ATOM 1412 N N . LEU A 1 175 ? -9.052 9.587 16.220 1.00 90.25 175 LEU A N 1
ATOM 1413 C CA . LEU A 1 175 ? -8.710 8.233 15.791 1.00 90.25 175 LEU A CA 1
ATOM 1414 C C . LEU A 1 175 ? -9.934 7.505 15.220 1.00 90.25 175 LEU A C 1
ATOM 1416 O O . LEU A 1 175 ? -9.873 7.011 14.096 1.00 90.25 175 LEU A O 1
ATOM 1420 N N . VAL A 1 176 ? -11.069 7.548 15.929 1.00 92.69 176 VAL A N 1
ATOM 1421 C CA . VAL A 1 176 ? -12.350 6.980 15.472 1.00 92.69 176 VAL A CA 1
ATOM 1422 C C . VAL A 1 176 ? -12.757 7.575 14.124 1.00 92.69 176 VAL A C 1
ATOM 1424 O O . VAL A 1 176 ? -13.090 6.841 13.197 1.00 92.69 176 VAL A O 1
ATOM 1427 N N . ARG A 1 177 ? -12.667 8.902 13.957 1.00 93.44 177 ARG A N 1
ATOM 1428 C CA . ARG A 1 177 ? -13.008 9.571 12.688 1.00 93.44 177 ARG A CA 1
ATOM 1429 C C . ARG A 1 177 ? -12.085 9.167 11.543 1.00 93.44 177 ARG A C 1
ATOM 1431 O O . ARG A 1 177 ? -12.569 8.936 10.438 1.00 93.44 177 ARG A O 1
ATOM 1438 N N . ILE A 1 178 ? -10.776 9.093 11.784 1.00 91.00 178 ILE A N 1
ATOM 1439 C CA . ILE A 1 178 ? -9.803 8.668 10.768 1.00 91.00 178 ILE A CA 1
ATOM 1440 C C . ILE A 1 178 ? -10.091 7.231 10.346 1.00 91.00 178 ILE A C 1
ATOM 1442 O O . ILE A 1 178 ? -10.219 6.965 9.152 1.00 91.00 178 ILE A O 1
ATOM 1446 N N . LEU A 1 179 ? -10.267 6.329 11.313 1.00 91.75 179 LEU A N 1
ATOM 1447 C CA . LEU A 1 179 ? -10.567 4.935 11.027 1.00 91.75 179 LEU A CA 1
ATOM 1448 C C . LEU A 1 179 ? -11.908 4.787 10.296 1.00 91.75 179 LEU A C 1
ATOM 1450 O O . LEU A 1 179 ? -11.979 4.043 9.326 1.00 91.75 179 LEU A O 1
ATOM 1454 N N . SER A 1 180 ? -12.927 5.575 10.647 1.00 94.06 180 SER A N 1
ATOM 1455 C CA . SER A 1 180 ? -14.213 5.598 9.930 1.00 94.06 180 SER A CA 1
ATOM 1456 C C . SER A 1 180 ? -14.044 5.951 8.448 1.00 94.06 180 SER A C 1
ATOM 1458 O O . SER A 1 180 ? -14.644 5.324 7.577 1.00 94.06 180 SER A O 1
ATOM 1460 N N . TYR A 1 181 ? -13.190 6.930 8.124 1.00 94.00 181 TYR A N 1
ATOM 1461 C CA . TYR A 1 181 ? -12.896 7.265 6.728 1.00 94.00 181 TYR A CA 1
ATOM 1462 C C . TYR A 1 181 ? -12.130 6.156 6.001 1.00 94.00 181 TYR A C 1
ATOM 1464 O O . TYR A 1 181 ? -12.392 5.924 4.821 1.00 94.00 181 TYR A O 1
ATOM 1472 N N . LEU A 1 182 ? -11.216 5.461 6.683 1.00 91.44 182 LEU A N 1
ATOM 1473 C CA . LEU A 1 182 ? -10.498 4.313 6.120 1.00 91.44 182 LEU A CA 1
ATOM 1474 C C . LEU A 1 182 ? -11.447 3.137 5.850 1.00 91.44 182 LEU A C 1
ATOM 1476 O O . LEU A 1 182 ? -11.438 2.583 4.749 1.00 91.44 182 LEU A O 1
ATOM 1480 N N . LEU A 1 183 ? -12.318 2.818 6.811 1.00 91.00 183 LEU A N 1
ATOM 1481 C CA . LEU A 1 183 ? -13.353 1.792 6.677 1.00 91.00 183 LEU A CA 1
ATOM 1482 C C . LEU A 1 183 ? -14.332 2.119 5.547 1.00 91.00 183 LEU A C 1
ATOM 1484 O O . LEU A 1 183 ? -14.680 1.229 4.781 1.00 91.00 183 LEU A O 1
ATOM 1488 N N . ARG A 1 184 ? -14.701 3.394 5.356 1.00 93.19 184 ARG A N 1
ATOM 1489 C CA . ARG A 1 184 ? -15.504 3.848 4.206 1.00 93.19 184 ARG A CA 1
ATOM 1490 C C . ARG A 1 184 ? -14.742 3.758 2.878 1.00 93.19 184 ARG A C 1
ATOM 1492 O O . ARG A 1 184 ? -15.340 3.485 1.836 1.00 93.19 184 ARG A O 1
ATOM 1499 N N . PHE A 1 185 ? -13.437 4.018 2.882 1.00 91.06 185 PHE A N 1
ATOM 1500 C CA . PHE A 1 185 ? -12.618 4.032 1.671 1.00 91.06 185 PHE A CA 1
ATOM 1501 C C . PHE A 1 185 ? -12.516 2.646 1.022 1.00 91.06 185 PHE A C 1
ATOM 1503 O O . PHE A 1 185 ? -12.679 2.537 -0.191 1.00 91.06 185 PHE A O 1
ATOM 1510 N N . MET A 1 186 ? -12.323 1.590 1.815 1.00 86.62 186 MET A N 1
ATOM 1511 C CA . MET A 1 186 ? -12.196 0.214 1.315 1.00 86.62 186 MET A CA 1
ATOM 1512 C C . MET A 1 186 ? -13.352 -0.243 0.394 1.00 86.62 186 MET A C 1
ATOM 1514 O O . MET A 1 186 ? -13.075 -0.644 -0.739 1.00 86.62 186 MET A O 1
ATOM 1518 N N . PRO A 1 187 ? -14.638 -0.166 0.794 1.00 87.00 187 PRO A N 1
ATOM 1519 C CA . PRO A 1 187 ? -15.760 -0.519 -0.073 1.00 87.00 187 PRO A CA 1
ATOM 1520 C C . PRO A 1 187 ? -15.961 0.492 -1.208 1.00 87.00 187 P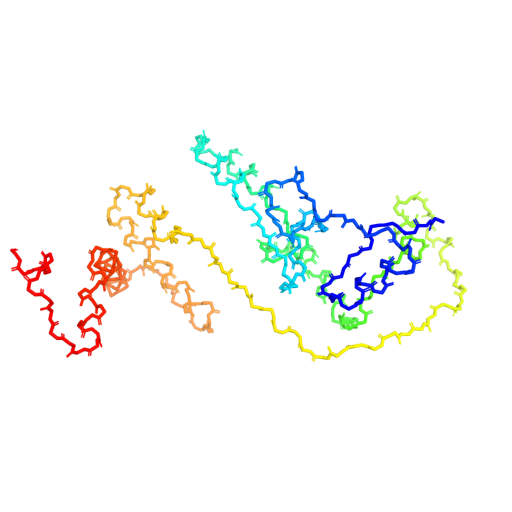RO A C 1
ATOM 1522 O O . PRO A 1 187 ? -16.324 0.093 -2.311 1.00 87.00 187 PRO A O 1
ATOM 1525 N N . ASN A 1 188 ? -15.652 1.779 -1.005 1.00 91.50 188 ASN A N 1
ATOM 1526 C CA . ASN A 1 188 ? -15.711 2.790 -2.071 1.00 91.50 188 ASN A CA 1
ATOM 1527 C C . ASN A 1 188 ? -14.695 2.549 -3.207 1.00 91.50 188 ASN A C 1
ATOM 1529 O O . ASN A 1 188 ? -14.869 3.088 -4.303 1.00 91.50 188 ASN A O 1
ATOM 1533 N N . CYS A 1 189 ? -13.634 1.776 -2.957 1.00 85.44 189 CYS A N 1
ATOM 1534 C CA . CYS A 1 189 ? -12.697 1.327 -3.989 1.00 85.44 189 CYS A CA 1
ATOM 1535 C C . CYS A 1 189 ? -13.230 0.147 -4.810 1.00 85.44 189 CYS A C 1
ATOM 1537 O O . CYS A 1 189 ? -12.797 -0.035 -5.943 1.00 85.44 189 CYS A O 1
ATOM 1539 N N . ARG A 1 190 ? -14.142 -0.651 -4.244 1.00 86.38 190 ARG A N 1
ATOM 1540 C CA . ARG A 1 190 ? -14.679 -1.873 -4.864 1.00 86.38 190 ARG A CA 1
ATOM 1541 C C . ARG A 1 190 ? -16.026 -1.641 -5.554 1.00 86.38 190 ARG A C 1
ATOM 1543 O O . ARG A 1 190 ? -16.323 -2.309 -6.536 1.00 86.38 190 ARG A O 1
ATOM 1550 N N . ASN A 1 191 ? -16.809 -0.674 -5.077 1.00 84.94 191 ASN A N 1
ATOM 1551 C CA . ASN A 1 191 ? -18.170 -0.415 -5.545 1.00 84.94 191 ASN A CA 1
ATOM 1552 C C . ASN A 1 191 ? -18.253 0.826 -6.451 1.00 84.94 191 ASN A C 1
ATOM 1554 O O . ASN A 1 191 ? -17.572 1.831 -6.226 1.00 84.94 191 ASN A O 1
ATOM 1558 N N . GLN A 1 192 ? -19.129 0.777 -7.463 1.00 78.38 192 GLN A N 1
ATOM 1559 C CA . GLN A 1 192 ? -19.413 1.930 -8.331 1.00 78.38 192 GLN A CA 1
ATOM 1560 C C . GLN A 1 192 ? -20.201 3.022 -7.592 1.00 78.38 192 GLN A C 1
ATOM 1562 O O . GLN A 1 192 ? -19.901 4.210 -7.744 1.00 78.38 192 GLN A O 1
ATOM 1567 N N . GLU A 1 193 ? -21.160 2.629 -6.748 1.00 87.38 193 GLU A N 1
ATOM 1568 C CA . GLU A 1 193 ? -21.868 3.549 -5.861 1.00 87.38 193 GLU A CA 1
ATOM 1569 C C . GLU A 1 193 ? -21.016 3.881 -4.638 1.00 87.38 193 GLU A C 1
ATOM 1571 O O . GLU A 1 193 ? -20.656 3.018 -3.836 1.00 87.38 193 GLU A O 1
ATOM 1576 N N . LYS A 1 194 ? -20.675 5.164 -4.505 1.00 89.56 194 LYS A N 1
ATOM 1577 C CA . LYS A 1 194 ? -19.760 5.648 -3.470 1.00 89.56 194 LYS A CA 1
ATOM 1578 C C . LYS A 1 194 ? -20.529 6.343 -2.365 1.00 89.56 194 LYS A C 1
ATOM 1580 O O . LYS A 1 194 ? -21.249 7.307 -2.631 1.00 89.56 194 LYS A O 1
ATOM 1585 N N . LYS A 1 195 ? -20.268 5.944 -1.119 1.00 89.06 195 LYS A N 1
ATOM 1586 C CA . LYS A 1 195 ? -20.713 6.684 0.065 1.00 89.06 195 LYS A CA 1
ATOM 1587 C C . LYS A 1 195 ? -19.983 8.029 0.117 1.00 89.06 195 LYS A C 1
ATOM 1589 O O . LYS A 1 195 ? -18.748 8.069 0.125 1.00 89.06 195 LYS A O 1
ATOM 1594 N N . LYS A 1 196 ? -20.741 9.126 0.129 1.00 89.12 196 LYS A N 1
ATOM 1595 C CA . LYS A 1 196 ? -20.256 10.518 0.157 1.00 89.12 196 LYS A CA 1
ATOM 1596 C C . LYS A 1 196 ? -20.949 11.284 1.287 1.00 89.12 196 LYS A C 1
ATOM 1598 O O . LYS A 1 196 ? -22.006 10.872 1.747 1.00 89.12 196 LYS A O 1
ATOM 1603 N N . GLY A 1 197 ? -20.374 12.416 1.691 1.00 91.94 197 GLY A N 1
ATOM 1604 C CA . GLY A 1 197 ? -20.944 13.285 2.727 1.00 91.94 197 GLY A CA 1
ATOM 1605 C C . GLY A 1 197 ? -20.341 13.066 4.122 1.00 91.94 197 GLY A C 1
ATOM 1606 O O . GLY A 1 197 ? -19.284 12.436 4.234 1.00 91.94 197 GLY A O 1
ATOM 1607 N N . PRO A 1 198 ? -20.962 13.623 5.180 1.00 93.94 198 PRO A N 1
ATOM 1608 C CA . PRO A 1 198 ? -20.475 13.498 6.554 1.00 93.94 198 PRO A CA 1
ATOM 1609 C C . PRO A 1 198 ? -20.461 12.037 7.035 1.00 93.94 198 PRO A C 1
ATOM 1611 O O . PRO A 1 198 ? -21.105 11.169 6.447 1.00 93.94 198 PRO A O 1
ATOM 1614 N N . LEU A 1 199 ? -19.679 11.756 8.080 1.00 93.88 199 LEU A N 1
ATOM 1615 C CA . LEU A 1 199 ? -19.676 10.448 8.746 1.00 93.88 199 LEU A CA 1
ATOM 1616 C C . LEU A 1 199 ? -21.010 10.224 9.460 1.00 93.88 199 LEU A C 1
ATOM 1618 O O . LEU A 1 199 ? -21.487 11.113 10.166 1.00 93.88 199 LEU A O 1
ATOM 1622 N N . THR A 1 200 ? -21.588 9.044 9.265 1.00 95.44 200 THR A N 1
ATOM 1623 C CA . THR A 1 200 ? -22.788 8.600 9.981 1.00 95.44 200 THR A CA 1
ATOM 1624 C C . THR A 1 200 ? -22.423 8.108 11.383 1.00 95.44 200 THR A C 1
ATOM 1626 O O . THR A 1 200 ? -21.273 7.755 11.652 1.00 95.44 200 THR A O 1
ATOM 1629 N N . SER A 1 201 ? -23.398 8.078 12.293 1.00 94.31 201 SER A N 1
ATOM 1630 C CA . SER A 1 201 ? -23.213 7.509 13.636 1.00 94.31 201 SER A CA 1
ATOM 1631 C C . SER A 1 201 ? -22.853 6.024 13.592 1.00 94.31 201 SER A C 1
ATOM 1633 O O . SER A 1 201 ? -22.064 5.564 14.411 1.00 94.31 201 SER A O 1
ATOM 1635 N N . GLU A 1 202 ? -23.387 5.293 12.615 1.00 94.94 202 GLU A N 1
ATOM 1636 C CA . GLU A 1 202 ? -23.094 3.875 12.398 1.00 94.94 202 GLU A CA 1
ATOM 1637 C C . GLU A 1 202 ? -21.625 3.657 12.030 1.00 94.94 202 GLU A C 1
ATOM 1639 O O . GLU A 1 202 ? -20.968 2.824 12.643 1.00 94.94 202 GLU A O 1
ATOM 1644 N N . GLU A 1 203 ? -21.072 4.454 11.109 1.00 95.62 203 GLU A N 1
ATOM 1645 C CA . GLU A 1 203 ? -19.655 4.352 10.726 1.00 95.62 203 GLU A CA 1
ATOM 1646 C C . GLU A 1 203 ? -18.710 4.690 11.882 1.00 95.62 203 GLU A C 1
ATOM 1648 O O . GLU A 1 203 ? -17.667 4.055 12.035 1.00 95.62 203 GLU A O 1
ATOM 1653 N N . LEU A 1 204 ? -19.076 5.676 12.708 1.00 96.00 204 LEU A N 1
ATOM 1654 C CA . LEU A 1 204 ? -18.310 6.014 13.908 1.00 96.00 204 LEU A CA 1
ATOM 1655 C C . LEU A 1 204 ? -18.335 4.863 14.919 1.00 96.00 204 LEU A C 1
ATOM 1657 O O . LEU A 1 204 ? -17.289 4.511 15.458 1.00 96.00 204 LEU A O 1
ATOM 1661 N N . SER A 1 205 ? -19.504 4.253 15.138 1.00 96.00 205 SER A N 1
ATOM 1662 C CA . SER A 1 205 ? -19.651 3.112 16.044 1.00 96.00 205 SER A CA 1
ATOM 1663 C C . SER A 1 205 ? -18.922 1.869 15.527 1.00 96.00 205 SER A C 1
ATOM 1665 O O . SER A 1 205 ? -18.302 1.143 16.301 1.00 96.00 205 SER A O 1
ATOM 1667 N N . GLU A 1 206 ? -18.934 1.625 14.216 1.00 94.88 206 GLU A N 1
ATOM 1668 C CA . GLU A 1 206 ? -18.189 0.528 13.596 1.00 94.88 206 GLU A CA 1
ATOM 1669 C C . GLU A 1 206 ? -16.678 0.700 13.797 1.00 94.88 206 GLU A C 1
ATOM 1671 O O . GLU A 1 206 ? -15.997 -0.234 14.224 1.00 94.88 206 GLU A O 1
ATOM 1676 N N . ALA A 1 207 ? -16.160 1.908 13.560 1.00 93.44 207 ALA A N 1
ATOM 1677 C CA . ALA A 1 207 ? -14.756 2.226 13.788 1.00 93.44 207 ALA A CA 1
ATOM 1678 C C . ALA A 1 207 ? -14.360 2.110 15.268 1.00 93.44 207 ALA A C 1
ATOM 1680 O O . ALA A 1 207 ? -13.302 1.572 15.586 1.00 93.44 207 ALA A O 1
ATOM 1681 N N . GLU A 1 208 ? -15.205 2.583 16.180 1.00 94.81 208 GLU A N 1
ATOM 1682 C CA . GLU A 1 208 ? -14.985 2.446 17.620 1.00 94.81 208 GLU A CA 1
ATOM 1683 C C . GLU A 1 208 ? -14.916 0.974 18.046 1.00 94.81 208 GLU A C 1
ATOM 1685 O O . GLU A 1 208 ? -13.946 0.555 18.678 1.00 94.81 208 GLU A O 1
ATOM 1690 N N . ASN A 1 209 ? -15.891 0.164 17.630 1.00 93.25 209 ASN A N 1
ATOM 1691 C CA . ASN A 1 209 ? -15.908 -1.270 17.917 1.00 93.25 209 ASN A CA 1
ATOM 1692 C C . ASN A 1 209 ? -14.693 -1.992 17.335 1.00 93.25 209 ASN A C 1
ATOM 1694 O O . ASN A 1 209 ? -14.177 -2.926 17.948 1.00 93.25 209 ASN A O 1
ATOM 1698 N N . TYR A 1 210 ? -14.229 -1.573 16.159 1.00 91.12 210 TYR A N 1
ATOM 1699 C CA . TYR A 1 210 ? -13.019 -2.119 15.564 1.00 91.12 210 TYR A CA 1
ATOM 1700 C C . TYR A 1 210 ? -11.796 -1.865 16.457 1.00 91.12 210 TYR A C 1
ATOM 1702 O O . TYR A 1 210 ? -11.050 -2.797 16.746 1.00 91.12 210 TYR A O 1
ATOM 1710 N N . LEU A 1 211 ? -11.603 -0.625 16.922 1.00 89.00 211 LEU A N 1
ATOM 1711 C CA . LEU A 1 211 ? -10.481 -0.275 17.803 1.00 89.00 211 LEU A CA 1
ATOM 1712 C C . LEU A 1 211 ? -10.508 -1.091 19.096 1.00 89.00 211 LEU A C 1
ATOM 1714 O O . LEU A 1 211 ? -9.485 -1.636 19.496 1.00 89.00 211 LEU A O 1
ATOM 1718 N N . LEU A 1 212 ? -11.687 -1.225 19.709 1.00 88.88 212 LEU A N 1
ATOM 1719 C CA . LEU A 1 212 ? -11.861 -2.016 20.927 1.00 88.88 212 LEU A CA 1
ATOM 1720 C C . LEU A 1 212 ? -11.486 -3.484 20.712 1.00 88.88 212 LEU A C 1
ATOM 1722 O O . LEU A 1 212 ? -10.737 -4.043 21.511 1.00 88.88 212 LEU A O 1
ATOM 1726 N N . LYS A 1 213 ? -11.951 -4.091 19.614 1.00 86.62 213 LYS A N 1
ATOM 1727 C CA . LYS A 1 213 ? -11.598 -5.473 19.258 1.00 86.62 213 LYS A CA 1
ATOM 1728 C C . LYS A 1 213 ? -10.097 -5.640 19.063 1.00 86.62 213 LYS A C 1
ATOM 1730 O O . LYS A 1 213 ? -9.550 -6.663 19.460 1.00 86.62 213 LYS A O 1
ATOM 1735 N N . GLN A 1 214 ? -9.437 -4.645 18.480 1.00 84.94 214 GLN A N 1
ATOM 1736 C CA . GLN A 1 214 ? -8.008 -4.733 18.226 1.00 84.94 214 GLN A CA 1
ATOM 1737 C C . GLN A 1 214 ? -7.181 -4.636 19.508 1.00 84.94 214 GLN A C 1
ATOM 1739 O O . GLN A 1 214 ? -6.319 -5.482 19.727 1.00 84.94 214 GLN A O 1
ATOM 1744 N N . CYS A 1 215 ? -7.525 -3.720 20.416 1.00 83.81 215 CYS A N 1
ATOM 1745 C CA . CYS A 1 215 ? -6.904 -3.678 21.742 1.00 83.81 215 CYS A CA 1
ATOM 1746 C C . CYS A 1 215 ? -7.160 -4.970 22.541 1.00 83.81 215 CYS A C 1
ATOM 1748 O O . CYS A 1 215 ? -6.277 -5.455 23.244 1.00 83.81 215 CYS A O 1
ATOM 1750 N N . GLN A 1 216 ? -8.359 -5.558 22.425 1.00 83.25 216 GLN A N 1
ATOM 1751 C CA . GLN A 1 216 ? -8.669 -6.844 23.058 1.00 83.25 216 GLN A CA 1
ATOM 1752 C C . GLN A 1 216 ? -7.813 -7.983 22.498 1.00 83.25 216 GLN A C 1
ATOM 1754 O O . GLN A 1 216 ? -7.337 -8.815 23.265 1.00 83.25 216 GLN A O 1
ATOM 1759 N N . LEU A 1 217 ? -7.607 -8.023 21.180 1.00 82.12 217 LEU A N 1
ATOM 1760 C CA . LEU A 1 217 ? -6.750 -9.016 20.535 1.00 82.12 217 LEU A CA 1
ATOM 1761 C C . LEU A 1 217 ? -5.285 -8.868 20.949 1.00 82.12 217 LEU A C 1
ATOM 1763 O O . LEU A 1 217 ? -4.625 -9.878 21.165 1.00 82.12 217 LEU A O 1
ATOM 1767 N N . GLU A 1 218 ? -4.783 -7.643 21.083 1.00 79.50 218 GLU A N 1
ATOM 1768 C CA . GLU A 1 218 ? -3.406 -7.393 21.522 1.00 79.50 218 GLU A CA 1
ATOM 1769 C C . GLU A 1 218 ? -3.166 -7.883 22.958 1.00 79.50 218 GLU A C 1
ATOM 1771 O O . GLU A 1 218 ? -2.203 -8.606 23.212 1.00 79.50 218 GLU A O 1
ATOM 1776 N N . GLU A 1 219 ? -4.063 -7.558 23.893 1.00 81.69 219 GLU A N 1
ATOM 1777 C CA . GLU A 1 219 ? -3.859 -7.864 25.317 1.00 81.69 219 GLU A CA 1
ATOM 1778 C C . GLU A 1 219 ? -4.323 -9.260 25.756 1.00 81.69 219 GLU A C 1
ATOM 1780 O O . GLU A 1 219 ? -3.736 -9.846 26.677 1.00 81.69 219 GLU A O 1
ATOM 1785 N N . PHE A 1 220 ? -5.365 -9.787 25.106 1.00 84.06 220 PHE A N 1
ATOM 1786 C CA . PHE A 1 220 ? -6.075 -11.016 25.481 1.00 84.06 220 PHE A CA 1
ATOM 1787 C C . PHE A 1 220 ? -6.192 -11.998 24.308 1.00 84.06 220 PHE A C 1
ATOM 1789 O O . PHE A 1 220 ? -7.177 -12.728 24.186 1.00 84.06 220 PHE A O 1
ATOM 1796 N N . SER A 1 221 ? -5.202 -12.020 23.408 1.00 81.50 221 SER A N 1
ATOM 1797 C CA . SER A 1 221 ? -5.187 -12.918 22.239 1.00 81.50 221 SER A CA 1
ATOM 1798 C C . SER A 1 221 ? -5.513 -14.372 22.597 1.00 81.50 221 SER A C 1
ATOM 1800 O O . SER A 1 221 ? -6.315 -15.002 21.910 1.00 81.50 221 SER A O 1
ATOM 1802 N N . ALA A 1 222 ? -4.945 -14.902 23.684 1.00 79.25 222 ALA A N 1
ATOM 1803 C CA . ALA A 1 222 ? -5.163 -16.278 24.126 1.00 79.25 222 ALA A CA 1
ATOM 1804 C C . ALA A 1 222 ? -6.629 -16.548 24.515 1.00 79.25 222 ALA A C 1
ATOM 1806 O O . ALA A 1 222 ? -7.205 -17.564 24.117 1.00 79.25 222 ALA A O 1
ATOM 1807 N N . GLU A 1 223 ? -7.255 -15.633 25.252 1.00 83.06 223 GLU A N 1
ATOM 1808 C CA . GLU A 1 223 ? -8.662 -15.707 25.639 1.00 83.06 223 GLU A CA 1
ATOM 1809 C C . GLU A 1 223 ? -9.596 -15.519 24.447 1.00 83.06 223 GLU A C 1
ATOM 1811 O O . GLU A 1 223 ? -10.564 -16.262 24.304 1.00 83.06 223 GLU A O 1
ATOM 1816 N N . VAL A 1 224 ? -9.290 -14.570 23.561 1.00 81.06 224 VAL A N 1
ATOM 1817 C CA . VAL A 1 224 ? -10.083 -14.311 22.357 1.00 81.06 224 VAL A CA 1
ATOM 1818 C C . VAL A 1 224 ? -10.048 -15.527 21.427 1.00 81.06 224 VAL A C 1
ATOM 1820 O O . VAL A 1 224 ? -11.095 -15.949 20.942 1.00 81.06 224 VAL A O 1
ATOM 1823 N N . ILE A 1 225 ? -8.886 -16.161 21.237 1.00 81.69 225 ILE A N 1
ATOM 1824 C CA . ILE A 1 225 ? -8.756 -17.411 20.467 1.00 81.69 225 ILE A CA 1
ATOM 1825 C C . ILE A 1 225 ? -9.520 -18.561 21.141 1.00 81.69 225 ILE A C 1
ATOM 1827 O O . ILE A 1 225 ? -10.203 -19.331 20.461 1.00 81.69 225 ILE A O 1
ATOM 1831 N N . SER A 1 226 ? -9.456 -18.670 22.470 1.00 81.12 226 SER A N 1
ATOM 1832 C CA . SER A 1 226 ? -10.182 -19.703 23.224 1.00 81.12 226 SER A CA 1
ATOM 1833 C C . SER A 1 226 ? -11.701 -19.534 23.091 1.00 81.12 226 SER A C 1
ATOM 1835 O O . SER A 1 226 ? -12.406 -20.490 22.777 1.00 81.12 226 SER A O 1
ATOM 1837 N N . LEU A 1 227 ? -12.197 -18.299 23.202 1.00 80.62 227 LEU A N 1
ATOM 1838 C CA . LEU A 1 227 ? -13.608 -17.956 23.016 1.00 80.62 227 LEU A CA 1
ATOM 1839 C C . LEU A 1 227 ? -14.085 -18.178 21.575 1.00 80.62 227 LEU A C 1
ATOM 1841 O O . LEU A 1 227 ? -15.168 -18.721 21.366 1.00 80.62 227 LEU A O 1
ATOM 1845 N N . MET A 1 228 ? -13.276 -17.813 20.575 1.00 80.00 228 MET A N 1
ATOM 1846 C CA . MET A 1 228 ? -13.591 -18.073 19.162 1.00 80.00 228 MET A CA 1
ATOM 1847 C C . MET A 1 228 ? -13.612 -19.570 18.829 1.00 80.00 228 MET A C 1
ATOM 1849 O O . MET A 1 228 ? -14.328 -19.978 17.918 1.00 80.00 228 MET A O 1
ATOM 1853 N N . SER A 1 229 ? -12.856 -20.387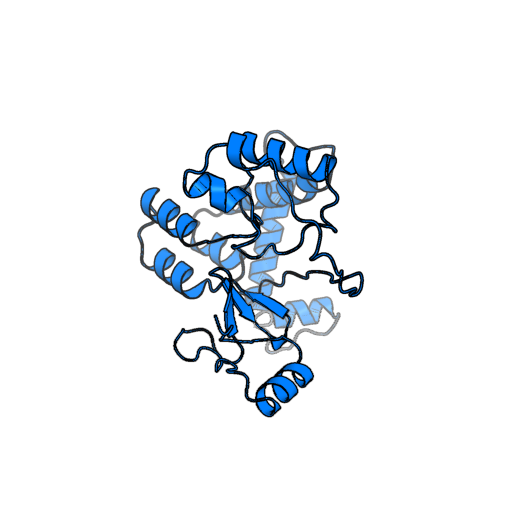 19.568 1.00 83.31 229 SER A N 1
ATOM 1854 C CA . SER A 1 229 ? -12.826 -21.848 19.421 1.00 83.31 229 SER A CA 1
ATOM 1855 C C . SER A 1 229 ? -13.829 -22.590 20.317 1.00 83.31 229 SER A C 1
ATOM 1857 O O . SER A 1 229 ? -13.803 -23.818 20.338 1.00 83.31 229 SER A O 1
ATOM 1859 N N . LEU A 1 230 ? -14.735 -21.875 21.005 1.00 76.56 230 LEU A N 1
ATOM 1860 C CA . LEU A 1 230 ? -15.729 -22.424 21.948 1.00 76.56 230 LEU A CA 1
ATOM 1861 C C . LEU A 1 230 ? -15.116 -23.233 23.110 1.00 76.56 230 LEU A C 1
ATOM 1863 O O . LEU A 1 230 ? -15.782 -24.090 23.690 1.00 76.56 230 LEU A O 1
ATOM 1867 N N . ASN A 1 231 ? -13.861 -22.958 23.464 1.00 77.44 231 ASN A N 1
ATOM 1868 C CA . ASN A 1 231 ? -13.171 -23.606 24.575 1.00 77.44 231 ASN A CA 1
ATOM 1869 C C . ASN A 1 231 ? -13.346 -22.819 25.883 1.00 77.44 231 ASN A C 1
ATOM 1871 O O . ASN A 1 231 ? -13.579 -21.609 25.878 1.00 77.44 231 ASN A O 1
ATOM 1875 N N . GLU A 1 232 ? -13.202 -23.507 27.019 1.00 75.62 232 GLU A N 1
ATOM 1876 C CA . GLU A 1 232 ? -13.213 -22.866 28.337 1.00 75.62 232 GLU A CA 1
ATOM 1877 C C . GLU A 1 232 ? -11.992 -21.950 28.518 1.00 75.62 232 GLU A C 1
ATOM 1879 O O . GLU A 1 232 ? -10.869 -22.275 28.121 1.00 75.62 232 GLU A O 1
ATOM 1884 N N . ILE A 1 233 ? -12.211 -20.784 29.131 1.00 76.06 233 ILE A N 1
ATOM 1885 C CA . ILE A 1 233 ? -11.142 -19.833 29.444 1.00 76.06 233 ILE A CA 1
ATOM 1886 C C . ILE A 1 233 ? -10.296 -20.409 30.585 1.00 76.06 233 ILE A C 1
ATOM 1888 O O . ILE A 1 233 ? -10.823 -20.873 31.592 1.00 76.06 233 ILE A O 1
ATOM 1892 N N . SER A 1 234 ? -8.970 -20.357 30.448 1.00 72.81 234 SER A N 1
ATOM 1893 C CA . SER A 1 234 ? -8.050 -20.803 31.499 1.00 72.81 234 SER A CA 1
ATOM 1894 C C . SER A 1 234 ? -8.270 -20.037 32.808 1.00 72.81 234 SER A C 1
ATOM 1896 O O . SER A 1 234 ? -8.294 -18.811 32.809 1.00 72.81 234 SER A O 1
ATOM 1898 N N . ASN A 1 235 ? -8.288 -20.745 33.942 1.00 67.50 235 ASN A N 1
ATOM 1899 C CA . ASN A 1 235 ? -8.385 -20.155 35.289 1.00 67.50 235 ASN A CA 1
ATOM 1900 C C . ASN A 1 235 ? -7.203 -19.233 35.662 1.00 67.50 235 ASN A C 1
ATOM 1902 O O . ASN A 1 235 ? -7.221 -18.596 36.709 1.00 67.50 235 ASN A O 1
ATOM 1906 N N . LYS A 1 236 ? -6.145 -19.197 34.841 1.00 70.19 236 LYS A N 1
ATOM 1907 C CA . LYS A 1 236 ? -5.005 -18.272 34.974 1.00 70.19 236 LYS A CA 1
ATOM 1908 C C . LYS A 1 236 ? -5.137 -17.038 34.072 1.00 70.19 236 LYS A C 1
ATOM 1910 O O . LYS A 1 236 ? -4.157 -16.319 33.888 1.00 70.19 236 LYS A O 1
ATOM 1915 N N . SER A 1 237 ? -6.296 -16.845 33.448 1.00 69.94 237 SER A N 1
ATOM 1916 C CA . SER A 1 237 ? -6.550 -15.731 32.544 1.00 69.94 237 SER A CA 1
ATOM 1917 C C . SER A 1 237 ? -6.455 -14.394 33.274 1.00 69.94 237 SER A C 1
ATOM 1919 O O . SER A 1 237 ? -6.811 -14.266 34.445 1.00 69.94 237 SER A O 1
ATOM 1921 N N . LYS A 1 238 ? -6.026 -13.365 32.540 1.00 69.94 238 LYS A N 1
ATOM 1922 C CA . LYS A 1 238 ? -6.075 -11.974 33.004 1.00 69.94 238 LYS A CA 1
ATOM 1923 C C . LYS A 1 238 ? -7.514 -11.480 33.248 1.00 69.94 238 LYS A C 1
ATOM 1925 O O . LYS A 1 238 ? -7.686 -10.470 33.916 1.00 69.94 238 LYS A O 1
ATOM 1930 N N . ILE A 1 239 ? -8.522 -12.161 32.692 1.00 71.75 239 ILE A N 1
ATOM 1931 C CA . ILE A 1 239 ? -9.952 -11.829 32.820 1.00 71.75 239 ILE A CA 1
ATOM 1932 C C . ILE A 1 239 ? -10.577 -12.510 34.052 1.00 71.75 239 ILE A C 1
ATOM 1934 O O . ILE A 1 239 ? -11.571 -12.023 34.581 1.00 71.75 239 ILE A O 1
ATOM 1938 N N . SER A 1 240 ? -10.016 -13.635 34.514 1.00 61.62 240 SER A N 1
ATOM 1939 C CA . SER A 1 240 ? -10.566 -14.432 35.622 1.00 61.62 240 SER A CA 1
ATOM 1940 C C . SER A 1 240 ? -10.029 -14.056 37.012 1.00 61.62 240 SER A C 1
ATOM 1942 O O . SER A 1 240 ? -10.338 -14.765 37.969 1.00 61.62 240 SER A O 1
ATOM 1944 N N . ASN A 1 241 ? -9.226 -12.991 37.123 1.00 47.94 241 ASN A N 1
ATOM 1945 C CA . ASN A 1 241 ? -8.669 -12.470 38.380 1.00 47.94 241 ASN A CA 1
ATOM 1946 C C . ASN A 1 241 ? -9.361 -11.181 38.824 1.00 47.94 241 ASN A C 1
ATOM 1948 O O . ASN A 1 241 ? -9.535 -10.289 37.965 1.00 47.94 241 ASN A O 1
#

Sequence (241 aa):
MEMRKWISNDSTLMNHWVAEGFDTYPVDTSACLGSNKTKVLGMAWQTQDDCFTLDTTDLLEFITASEITKRSLLQAIAKIFDPLGSHRKWKQFVKNRVQEITELTNPNTWFHCPGKDNSSDFLSRGLSAKSLIQPDEEDYLPEFKSENSNIVLTLNSNNTFFDYLVNRINRFLTLVRILSYLLRFMPNCRNQEKKKGPLTSEELSEAENYLLKQCQLEEFSAEVISLMSLNEISNKSKISN